Protein AF-M3B9H9-F1 (afdb_monomer_lite)

Structure (mmCIF, N/CA/C/O backbone):
data_AF-M3B9H9-F1
#
_entry.id   AF-M3B9H9-F1
#
loop_
_atom_site.group_PDB
_atom_site.id
_atom_site.type_symbol
_atom_site.label_atom_id
_atom_site.label_alt_id
_atom_site.label_comp_id
_atom_site.label_asym_id
_atom_site.label_entity_id
_atom_site.label_seq_id
_atom_site.pdbx_PDB_ins_code
_atom_site.Cartn_x
_atom_site.Cartn_y
_atom_site.Cartn_z
_atom_site.occupancy
_atom_site.B_iso_or_equiv
_atom_site.auth_seq_id
_atom_site.auth_comp_id
_atom_site.auth_asym_id
_atom_site.auth_atom_id
_atom_site.pdbx_PDB_model_num
ATOM 1 N N . MET A 1 1 ? -7.977 24.954 -1.495 1.00 31.39 1 MET A N 1
ATOM 2 C CA . MET A 1 1 ? -6.917 24.837 -0.471 1.00 31.39 1 MET A CA 1
ATOM 3 C C . MET A 1 1 ? -7.546 24.195 0.751 1.00 31.39 1 MET A C 1
ATOM 5 O O . MET A 1 1 ? -8.343 24.844 1.408 1.00 31.39 1 MET A O 1
ATOM 9 N N . ASN A 1 2 ? -7.304 22.901 0.962 1.00 29.83 2 ASN A N 1
ATOM 10 C CA . ASN A 1 2 ? -7.930 22.114 2.025 1.00 29.83 2 ASN A CA 1
ATOM 11 C C . ASN A 1 2 ? -6.824 21.732 3.019 1.00 29.83 2 ASN A C 1
ATOM 13 O O . ASN A 1 2 ? -6.034 20.833 2.756 1.00 29.83 2 ASN A O 1
ATOM 17 N N . THR A 1 3 ? -6.687 22.494 4.102 1.00 30.58 3 THR A N 1
ATOM 18 C CA . THR A 1 3 ? -5.582 22.387 5.075 1.00 30.58 3 THR A CA 1
ATOM 19 C C . THR A 1 3 ? -5.891 21.458 6.257 1.00 30.58 3 THR A C 1
ATOM 21 O O . THR A 1 3 ? -5.070 21.331 7.158 1.00 30.58 3 THR A O 1
ATOM 24 N N . GLY A 1 4 ? -7.045 20.780 6.258 1.00 28.44 4 GLY A N 1
ATOM 25 C CA . GLY A 1 4 ? -7.523 19.993 7.404 1.00 28.44 4 GLY A CA 1
ATOM 26 C C . GLY A 1 4 ? -7.053 18.533 7.487 1.00 28.44 4 GLY A C 1
ATOM 27 O O . GLY A 1 4 ? -7.098 17.957 8.568 1.00 28.44 4 GLY A O 1
ATOM 28 N N . GLU A 1 5 ? -6.589 17.915 6.394 1.00 38.88 5 GLU A N 1
ATOM 29 C CA . GLU A 1 5 ? -6.248 16.474 6.388 1.00 38.88 5 GLU A CA 1
ATOM 30 C C . GLU A 1 5 ? -4.836 16.152 6.911 1.00 38.88 5 GLU A C 1
ATOM 32 O O . GLU A 1 5 ? -4.567 15.019 7.304 1.00 38.88 5 GLU A O 1
ATOM 37 N N . ASN A 1 6 ? -3.938 17.139 6.983 1.00 34.59 6 ASN A N 1
ATOM 38 C CA . ASN A 1 6 ? -2.516 16.896 7.268 1.00 34.59 6 ASN A CA 1
ATOM 39 C C . ASN A 1 6 ? -2.142 16.886 8.764 1.00 34.59 6 ASN A C 1
ATOM 41 O O . ASN A 1 6 ? -1.015 16.533 9.098 1.00 34.59 6 ASN A O 1
ATOM 45 N N . GLN A 1 7 ? -3.051 17.246 9.678 1.00 32.84 7 GLN A N 1
ATOM 46 C CA . GLN A 1 7 ? -2.746 17.317 11.119 1.00 32.84 7 GLN A CA 1
ATOM 47 C C . GLN A 1 7 ? -2.933 15.993 11.884 1.00 32.84 7 GLN A C 1
ATOM 49 O O . GLN A 1 7 ? -2.457 15.874 13.009 1.00 32.84 7 GLN A O 1
ATOM 54 N N . ALA A 1 8 ? -3.587 14.983 11.303 1.00 37.16 8 ALA A N 1
ATOM 55 C CA . ALA A 1 8 ? -4.025 13.794 12.047 1.00 37.16 8 ALA A CA 1
ATOM 56 C C . ALA A 1 8 ? -2.975 12.669 12.199 1.00 37.16 8 ALA A C 1
ATOM 58 O O . ALA A 1 8 ? -3.237 11.684 12.882 1.00 37.16 8 ALA A O 1
ATOM 59 N N . ILE A 1 9 ? -1.794 12.785 11.582 1.00 44.75 9 ILE A N 1
ATOM 60 C CA . ILE A 1 9 ? -0.825 11.674 11.431 1.00 44.75 9 ILE A CA 1
ATOM 61 C C . ILE A 1 9 ? 0.134 11.555 12.650 1.00 44.75 9 ILE A C 1
ATOM 63 O O . ILE A 1 9 ? 0.968 10.658 12.726 1.00 44.75 9 ILE A O 1
ATOM 67 N N . MET A 1 10 ? -0.007 12.428 13.655 1.00 36.41 10 MET A N 1
ATOM 68 C CA . MET A 1 10 ? 1.121 12.879 14.478 1.00 36.41 10 MET A CA 1
ATOM 69 C C . MET A 1 10 ? 1.772 11.880 15.469 1.00 36.41 10 MET A C 1
ATOM 71 O O . MET A 1 10 ? 2.850 12.177 15.967 1.00 36.41 10 MET A O 1
ATOM 75 N N . HIS A 1 11 ? 1.203 10.702 15.772 1.00 37.94 11 HIS A N 1
ATOM 76 C CA . HIS A 1 11 ? 1.717 9.864 16.885 1.00 37.94 11 HIS A CA 1
ATOM 77 C C . HIS A 1 11 ? 1.586 8.326 16.722 1.00 37.94 11 HIS A C 1
ATOM 79 O O . HIS A 1 11 ? 1.503 7.604 17.719 1.00 37.94 11 HIS A O 1
ATOM 85 N N . CYS A 1 12 ? 1.562 7.792 15.494 1.00 42.06 12 CYS A N 1
ATOM 86 C CA . CYS A 1 12 ? 1.003 6.450 15.243 1.00 42.06 12 CYS A CA 1
ATOM 87 C C . CYS A 1 12 ? 1.935 5.213 15.368 1.00 42.06 12 CYS A C 1
ATOM 89 O O . CYS A 1 12 ? 1.403 4.113 15.454 1.00 42.06 12 CYS A O 1
ATOM 91 N N . ASN A 1 13 ? 3.275 5.300 15.402 1.00 36.72 13 ASN A N 1
ATOM 92 C CA . ASN A 1 13 ? 4.116 4.096 15.193 1.00 36.72 13 ASN A CA 1
ATOM 93 C C . ASN A 1 13 ? 5.032 3.690 16.365 1.00 36.72 13 ASN A C 1
ATOM 95 O O . ASN A 1 13 ? 6.073 4.306 16.573 1.00 36.72 13 ASN A O 1
ATOM 99 N N . GLN A 1 14 ? 4.703 2.574 17.036 1.00 34.25 14 GLN A N 1
ATOM 100 C CA . GLN A 1 14 ? 5.681 1.610 17.574 1.00 34.25 14 GLN A CA 1
ATOM 101 C C . GLN A 1 14 ? 5.052 0.211 17.819 1.00 34.25 14 GLN A C 1
ATOM 103 O O . GLN A 1 14 ? 4.215 0.056 18.700 1.00 34.25 14 GLN A O 1
ATOM 108 N N . VAL A 1 15 ? 5.541 -0.762 17.027 1.00 33.12 15 VAL A N 1
ATOM 109 C CA . VAL A 1 15 ? 5.810 -2.209 17.263 1.00 33.12 15 VAL A CA 1
ATOM 110 C C . VAL A 1 15 ? 4.668 -3.150 17.722 1.00 33.12 15 VAL A C 1
ATOM 112 O O . VAL A 1 15 ? 4.133 -2.995 18.811 1.00 33.12 15 VAL A O 1
ATOM 115 N N . ILE A 1 16 ? 4.414 -4.232 16.956 1.00 33.19 16 ILE A N 1
ATOM 116 C CA . ILE A 1 16 ? 4.725 -5.655 17.290 1.00 33.19 16 ILE A CA 1
ATOM 117 C C . ILE A 1 16 ? 4.011 -6.630 16.322 1.00 33.19 16 ILE A C 1
ATOM 119 O O . ILE A 1 16 ? 2.791 -6.643 16.196 1.00 33.19 16 ILE A O 1
ATOM 123 N N . MET A 1 17 ? 4.811 -7.485 15.666 1.00 27.53 17 MET A N 1
ATOM 124 C CA . MET A 1 17 ? 4.403 -8.748 15.032 1.00 27.53 17 MET A CA 1
ATOM 125 C C . MET A 1 17 ? 4.151 -9.825 16.100 1.00 27.53 17 MET A C 1
ATOM 127 O O . MET A 1 17 ? 4.992 -9.968 16.980 1.00 27.53 17 MET A O 1
ATOM 131 N N . LEU A 1 18 ? 3.137 -10.684 15.936 1.00 28.47 18 LEU A N 1
ATOM 132 C CA . LEU A 1 18 ? 3.312 -12.146 15.840 1.00 28.47 18 LEU A CA 1
ATOM 133 C C . LEU A 1 18 ? 1.987 -12.866 15.506 1.00 28.47 18 LEU A C 1
ATOM 135 O O . LEU A 1 18 ? 0.896 -12.329 15.641 1.00 28.47 18 LEU A O 1
ATOM 139 N N . ARG A 1 19 ? 2.148 -14.088 14.996 1.00 32.03 19 ARG A N 1
ATOM 140 C CA . ARG A 1 19 ? 1.200 -14.965 14.286 1.00 32.03 19 ARG A CA 1
ATOM 141 C C . ARG A 1 19 ? 0.137 -15.596 15.201 1.00 32.03 19 ARG A C 1
ATOM 143 O O . ARG A 1 19 ? 0.438 -15.841 16.358 1.00 32.03 19 ARG A O 1
ATOM 150 N N . PHE A 1 20 ? -1.020 -15.992 14.655 1.00 29.05 20 PHE A N 1
ATOM 151 C CA . PHE A 1 20 ? -1.446 -17.399 14.474 1.00 29.05 20 PHE A CA 1
ATOM 152 C C . PHE A 1 20 ? -2.865 -17.490 13.877 1.00 29.05 20 PHE A C 1
ATOM 154 O O . PHE A 1 20 ? -3.652 -16.552 13.940 1.00 29.05 20 PHE A O 1
ATOM 161 N N . ALA A 1 21 ? -3.122 -18.612 13.206 1.00 31.14 21 ALA A N 1
ATOM 162 C CA . ALA A 1 21 ? -4.226 -18.871 12.287 1.00 31.14 21 ALA A CA 1
ATOM 163 C C . ALA A 1 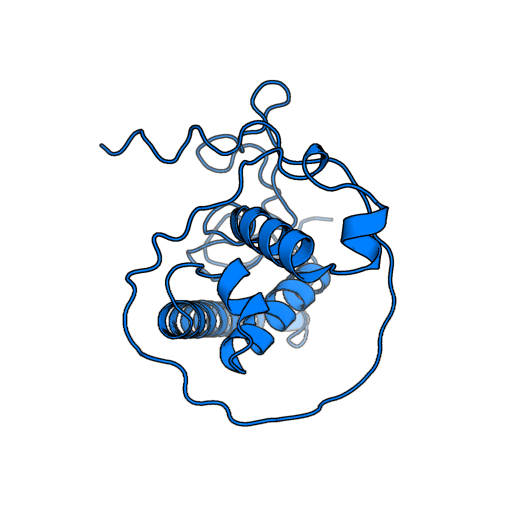21 ? -5.318 -19.789 12.886 1.00 31.14 21 ALA A C 1
ATOM 165 O O . ALA A 1 21 ? -5.062 -20.452 13.889 1.00 31.14 21 ALA A O 1
ATOM 166 N N . TRP A 1 22 ? -6.432 -19.911 12.137 1.00 32.75 22 TRP A N 1
ATOM 167 C CA . TRP A 1 22 ? -7.596 -20.825 12.276 1.00 32.75 22 TRP A CA 1
ATOM 168 C C . TRP A 1 22 ? -8.700 -20.343 13.260 1.00 32.75 22 TRP A C 1
ATOM 170 O O . TRP A 1 22 ? -8.369 -19.765 14.280 1.00 32.75 22 TRP A O 1
ATOM 180 N N . LEU A 1 23 ? -10.029 -20.487 13.066 1.00 33.38 23 LEU A N 1
ATOM 181 C CA . LEU A 1 23 ? -10.866 -21.413 12.278 1.00 33.38 23 LEU A CA 1
ATOM 182 C C . LEU A 1 23 ? -12.327 -20.857 12.123 1.00 33.38 23 LEU A C 1
ATOM 184 O O . LEU A 1 23 ? -12.896 -20.348 13.080 1.00 33.38 23 LEU A O 1
ATOM 188 N N . LEU A 1 24 ? -12.887 -20.983 10.907 1.00 31.91 24 LEU A N 1
ATOM 189 C CA . LEU A 1 24 ? -14.277 -21.235 10.427 1.00 31.91 24 LEU A CA 1
ATOM 190 C C . LEU A 1 24 ? -15.590 -20.767 11.151 1.00 31.91 24 LEU A C 1
ATOM 192 O O . LEU A 1 24 ? -15.949 -21.248 12.217 1.00 31.91 24 LEU A O 1
ATOM 196 N N . MET A 1 25 ? -16.370 -19.961 10.401 1.00 39.53 25 MET A N 1
ATOM 197 C CA . MET A 1 25 ? -17.832 -19.962 10.093 1.00 39.53 25 MET A CA 1
ATOM 198 C C . MET A 1 25 ? -18.890 -20.427 11.119 1.00 39.53 25 MET A C 1
ATOM 200 O O . MET A 1 25 ? -18.993 -21.623 11.359 1.00 39.53 25 MET A O 1
ATOM 204 N N . ILE A 1 26 ? -19.853 -19.539 11.445 1.00 35.25 26 ILE A N 1
ATOM 205 C CA . ILE A 1 26 ? -21.307 -19.842 11.453 1.00 35.25 26 ILE A CA 1
ATOM 206 C C . ILE A 1 26 ? -22.091 -18.607 10.963 1.00 35.25 26 ILE A C 1
ATOM 208 O O . ILE A 1 26 ? -21.899 -17.496 11.453 1.00 35.25 26 ILE A O 1
ATOM 212 N N . ALA A 1 27 ? -22.981 -18.820 9.991 1.00 42.56 27 ALA A N 1
ATOM 213 C CA . ALA A 1 27 ? -23.951 -17.848 9.501 1.00 42.56 27 ALA A CA 1
ATOM 214 C C . ALA A 1 27 ? -25.237 -17.884 10.341 1.00 42.56 27 ALA A C 1
ATOM 216 O O . ALA A 1 27 ? -25.809 -18.954 10.530 1.00 42.56 27 ALA A O 1
ATOM 217 N N . THR A 1 28 ? -25.749 -16.720 10.747 1.00 37.59 28 THR A N 1
ATOM 218 C CA . THR A 1 28 ? -27.162 -16.559 11.125 1.00 37.59 28 THR A CA 1
ATOM 219 C C . THR A 1 28 ? -27.699 -15.220 10.639 1.00 37.59 28 THR A C 1
ATOM 221 O O . THR A 1 28 ? -27.196 -14.153 10.991 1.00 37.59 28 THR A O 1
ATOM 224 N N . SER A 1 29 ? -28.742 -15.310 9.821 1.00 40.91 29 SER A N 1
ATOM 225 C CA . SER A 1 29 ? -29.543 -14.216 9.287 1.00 40.91 29 SER A CA 1
ATOM 226 C C . SER A 1 29 ? -30.309 -13.500 10.401 1.00 40.91 29 SER A C 1
ATOM 228 O O . SER A 1 29 ? -31.143 -14.106 11.068 1.00 40.91 29 SER A O 1
ATOM 230 N N . GLY A 1 30 ? -30.080 -12.198 10.555 1.00 31.44 30 GLY A N 1
ATOM 231 C CA . GLY A 1 30 ? -30.892 -11.313 11.386 1.00 31.44 30 GLY A CA 1
ATOM 232 C C . GLY A 1 30 ? -31.114 -9.995 10.656 1.00 31.44 30 GLY A C 1
ATOM 233 O O . GLY A 1 30 ? -30.174 -9.231 10.455 1.00 31.44 30 GLY A O 1
ATOM 234 N N . ARG A 1 31 ? -32.354 -9.740 10.219 1.00 43.62 31 ARG A N 1
ATOM 235 C CA . ARG A 1 31 ? -32.782 -8.420 9.733 1.00 43.62 31 ARG A CA 1
ATOM 236 C C . ARG A 1 31 ? -32.709 -7.432 10.896 1.00 43.62 31 ARG A C 1
ATOM 238 O O . ARG A 1 31 ? -33.408 -7.619 11.887 1.00 43.62 31 ARG A O 1
ATOM 245 N N . ALA A 1 32 ? -31.933 -6.366 10.736 1.00 34.72 32 ALA A N 1
ATOM 246 C CA . ALA A 1 32 ? -31.970 -5.198 11.603 1.00 34.72 32 ALA A CA 1
ATOM 247 C C . ALA A 1 32 ? -32.083 -3.931 10.744 1.00 34.72 32 ALA A C 1
ATOM 249 O O . ALA A 1 32 ? -31.205 -3.629 9.944 1.00 34.72 32 ALA A O 1
ATOM 250 N N . ASN A 1 33 ? -33.232 -3.277 10.905 1.00 33.47 33 ASN A N 1
ATOM 251 C CA . ASN A 1 33 ? -33.538 -1.857 10.737 1.00 33.47 33 ASN A CA 1
ATOM 252 C C . ASN A 1 33 ? -32.471 -0.978 10.041 1.00 33.47 33 ASN A C 1
ATOM 254 O O . ASN A 1 33 ? -31.487 -0.564 10.651 1.00 33.47 33 ASN A O 1
ATOM 258 N N . GLU A 1 34 ? -32.731 -0.617 8.781 1.00 42.03 34 GLU A N 1
ATOM 259 C CA . GLU A 1 34 ? -32.072 0.494 8.087 1.00 42.03 34 GLU A CA 1
ATOM 260 C C . GLU A 1 34 ? -32.571 1.816 8.675 1.00 42.03 34 GLU A C 1
ATOM 262 O O . GLU A 1 34 ? -33.698 2.241 8.422 1.00 42.03 34 GLU A O 1
ATOM 267 N N . GLY A 1 35 ? -31.747 2.467 9.494 1.00 41.78 35 GLY A N 1
ATOM 268 C CA . GLY A 1 35 ? -32.188 3.692 10.150 1.00 41.78 35 GLY A CA 1
ATOM 269 C C . GLY A 1 35 ? -31.176 4.372 11.057 1.00 41.78 35 GLY A C 1
ATOM 270 O O . GLY A 1 35 ? -31.559 4.851 12.116 1.00 41.78 35 GLY A O 1
ATOM 271 N N . SER A 1 36 ? -29.907 4.469 10.666 1.00 33.16 36 SER A N 1
ATOM 272 C CA . SER A 1 36 ? -29.018 5.497 11.216 1.00 33.16 36 SER A CA 1
ATOM 273 C C . SER A 1 36 ? -27.894 5.813 10.231 1.00 33.16 36 SER A C 1
ATOM 275 O O . SER A 1 36 ? -27.152 4.948 9.779 1.00 33.16 36 SER A O 1
ATOM 277 N N . ARG A 1 37 ? -27.760 7.096 9.878 1.00 39.75 37 ARG A N 1
ATOM 278 C CA . ARG A 1 37 ? -26.503 7.633 9.350 1.00 39.75 37 ARG A CA 1
ATOM 279 C C . ARG A 1 37 ? -25.458 7.464 10.454 1.00 39.75 37 ARG A C 1
ATOM 281 O O . ARG A 1 37 ? -25.353 8.332 11.320 1.00 39.75 37 ARG A O 1
ATOM 288 N N . GLU A 1 38 ? -24.713 6.363 10.442 1.00 41.72 38 GLU A N 1
ATOM 289 C CA . GLU A 1 38 ? -23.474 6.252 11.206 1.00 41.72 38 GLU A CA 1
ATOM 290 C C . GLU A 1 38 ? -22.544 7.370 10.727 1.00 41.72 38 GLU A C 1
ATOM 292 O O . GLU A 1 38 ? -21.957 7.311 9.646 1.00 41.72 38 GLU A O 1
ATOM 297 N N . ARG A 1 39 ? -22.404 8.432 11.528 1.00 42.19 39 ARG A N 1
ATOM 298 C CA . ARG A 1 39 ? -21.139 9.159 11.511 1.00 42.19 39 ARG A CA 1
ATOM 299 C C . ARG A 1 39 ? -20.101 8.114 11.898 1.00 42.19 39 ARG A C 1
ATOM 301 O O . ARG A 1 39 ? -20.136 7.629 13.025 1.00 42.19 39 ARG A O 1
ATOM 308 N N . LEU A 1 40 ? -19.239 7.740 10.957 1.00 56.47 40 LEU A N 1
ATOM 309 C CA . LEU A 1 40 ? -18.026 6.982 11.238 1.00 56.47 40 LEU A CA 1
ATOM 310 C C . LEU A 1 40 ? -17.225 7.803 12.257 1.00 56.47 40 LEU A C 1
ATOM 312 O O . LEU A 1 40 ? -16.492 8.719 11.889 1.00 56.47 40 LEU A O 1
ATOM 316 N N . ASN A 1 41 ? -17.442 7.555 13.549 1.00 70.81 41 ASN A N 1
ATOM 317 C CA . ASN A 1 41 ? -16.623 8.121 14.608 1.00 70.81 41 ASN A CA 1
ATOM 318 C C . ASN A 1 41 ? -15.264 7.437 14.493 1.00 70.81 41 ASN A C 1
ATOM 320 O O . ASN A 1 41 ? -15.054 6.346 15.016 1.00 70.81 41 ASN A O 1
ATOM 324 N N . ASN A 1 42 ? -14.378 8.053 13.716 1.00 88.12 42 ASN A N 1
ATOM 325 C CA . ASN A 1 42 ? -13.021 7.575 13.530 1.00 88.12 42 ASN A CA 1
ATOM 326 C C . ASN A 1 42 ? -12.312 7.517 14.895 1.00 88.12 42 ASN A C 1
ATOM 328 O O . ASN A 1 42 ? -12.440 8.466 15.677 1.00 88.12 42 ASN A O 1
ATOM 332 N N . PRO A 1 43 ? -11.566 6.443 15.191 1.00 93.88 43 PRO A N 1
ATOM 333 C CA . PRO A 1 43 ? -10.852 6.324 16.455 1.00 93.88 43 PRO A CA 1
ATOM 334 C C . PRO A 1 43 ? -9.752 7.386 16.577 1.00 93.88 43 PRO A C 1
ATOM 336 O O . PRO A 1 43 ? -9.180 7.801 15.563 1.00 93.88 43 PRO A O 1
ATOM 339 N N . PRO A 1 44 ? -9.397 7.816 17.802 1.00 95.25 44 PRO A N 1
ATOM 340 C CA . PRO A 1 44 ? -8.257 8.707 18.002 1.00 95.25 44 PRO A CA 1
ATOM 341 C C . PRO A 1 44 ? -6.956 8.036 17.533 1.00 95.25 44 PRO A C 1
ATOM 343 O O . PRO A 1 44 ? -6.816 6.823 17.634 1.00 95.25 44 PRO A O 1
ATOM 346 N N . CYS A 1 45 ? -5.971 8.811 17.063 1.00 93.88 45 CYS A N 1
ATOM 347 C CA . CYS A 1 45 ? -4.679 8.266 16.601 1.00 93.88 45 CYS A CA 1
ATOM 348 C C . CYS A 1 45 ? -3.974 7.439 17.679 1.00 93.88 45 CYS A C 1
ATOM 350 O O . CYS A 1 45 ? -3.494 6.337 17.427 1.00 93.88 45 CYS A O 1
ATOM 352 N N . ARG A 1 46 ? -3.988 7.929 18.921 1.00 95.25 46 ARG A N 1
ATOM 353 C CA . ARG A 1 46 ? -3.449 7.216 20.080 1.00 95.25 46 ARG A CA 1
ATOM 354 C C . ARG A 1 46 ? -4.533 6.382 20.777 1.00 95.25 46 ARG A C 1
ATOM 356 O O . ARG A 1 46 ? -4.753 6.548 21.971 1.00 95.25 46 ARG A O 1
ATOM 363 N N . PHE A 1 47 ? -5.221 5.505 20.041 1.00 96.19 47 PHE A N 1
ATOM 364 C CA . PHE A 1 47 ? -6.271 4.639 20.604 1.00 96.19 47 PHE A CA 1
ATOM 365 C C . PHE A 1 47 ? -5.721 3.510 21.488 1.00 96.19 47 PHE A C 1
ATOM 367 O O . PHE A 1 47 ? -6.411 3.073 22.394 1.00 96.19 47 PHE A O 1
ATOM 374 N N . GLY A 1 48 ? -4.481 3.046 21.288 1.00 95.81 48 GLY A N 1
ATOM 375 C CA . GLY A 1 48 ? -3.934 1.887 22.019 1.00 95.81 48 GLY A CA 1
ATOM 376 C C . GLY A 1 48 ? -4.156 1.919 23.545 1.00 95.81 48 GLY A C 1
ATOM 377 O O . GLY A 1 48 ? -4.735 0.978 24.083 1.00 95.81 48 GLY A O 1
ATOM 378 N N . PRO A 1 49 ? -3.796 3.012 24.251 1.00 97.31 49 PRO A N 1
ATOM 379 C CA . PRO A 1 49 ? -4.009 3.128 25.697 1.00 97.31 49 PRO A CA 1
ATOM 380 C C . PRO A 1 49 ? -5.474 3.170 26.163 1.00 97.31 49 PRO A C 1
ATOM 382 O O . PRO A 1 49 ? -5.714 3.090 27.366 1.00 97.31 49 PRO A O 1
ATOM 385 N N . THR A 1 50 ? -6.457 3.326 25.268 1.00 96.12 50 THR A N 1
ATOM 386 C CA . THR A 1 50 ? -7.881 3.306 25.652 1.00 96.12 50 THR A CA 1
ATOM 387 C C . THR A 1 50 ? -8.409 1.888 25.859 1.00 96.12 50 THR A C 1
ATOM 389 O O . THR A 1 50 ? -9.502 1.721 26.395 1.00 96.12 50 THR A O 1
ATOM 392 N N . TYR A 1 51 ? -7.646 0.872 25.453 1.00 96.19 51 TYR A N 1
ATOM 393 C CA . TYR A 1 51 ? -7.984 -0.536 25.613 1.00 96.19 51 TYR A CA 1
ATOM 394 C C . TYR A 1 51 ? -7.280 -1.135 26.830 1.00 96.19 51 TYR A C 1
ATOM 396 O O . TYR A 1 51 ? -6.080 -0.953 27.027 1.00 96.19 51 TYR A O 1
ATOM 404 N N . LYS A 1 52 ? -8.023 -1.896 27.639 1.00 96.75 52 LYS A N 1
ATOM 405 C CA . LYS A 1 52 ? -7.454 -2.732 28.702 1.00 96.75 52 LYS A CA 1
ATOM 406 C C . LYS A 1 52 ? -7.236 -4.144 28.176 1.00 96.75 52 LYS A C 1
ATOM 408 O O . LYS A 1 52 ? -8.048 -4.645 27.405 1.00 96.75 52 LYS A O 1
ATOM 413 N N . GLU A 1 53 ? -6.196 -4.817 28.656 1.00 97.31 53 GLU A N 1
ATOM 414 C CA . GLU A 1 53 ? -5.860 -6.189 28.248 1.00 97.31 53 GLU A CA 1
ATOM 415 C C . GLU A 1 53 ? -7.051 -7.155 28.368 1.00 97.31 53 GLU A C 1
ATOM 417 O O . GLU A 1 53 ? -7.379 -7.859 27.415 1.00 97.31 53 GLU A O 1
ATOM 422 N N . GLY A 1 54 ? -7.767 -7.122 29.497 1.00 97.12 54 GLY A N 1
ATOM 423 C CA . GLY A 1 54 ? -8.943 -7.972 29.707 1.00 97.12 54 GLY A CA 1
ATOM 424 C C . GLY A 1 54 ? -10.084 -7.717 28.713 1.00 97.12 54 GLY A C 1
ATOM 425 O O . GLY A 1 54 ? -10.809 -8.648 28.362 1.00 97.12 54 GLY A O 1
ATOM 426 N N . ASP A 1 55 ? -10.226 -6.485 28.214 1.00 93.31 55 ASP A N 1
ATOM 427 C CA . ASP A 1 55 ? -11.222 -6.161 27.189 1.00 93.31 55 ASP A CA 1
ATOM 428 C C . ASP A 1 55 ? -10.792 -6.676 25.811 1.00 93.31 55 ASP A C 1
ATOM 430 O O . ASP A 1 55 ? -11.628 -7.212 25.087 1.00 93.31 55 ASP A O 1
ATOM 434 N N . ILE A 1 56 ? -9.495 -6.605 25.488 1.00 96.25 56 ILE A N 1
ATOM 435 C CA . ILE A 1 56 ? -8.928 -7.138 24.239 1.00 96.25 56 ILE A CA 1
ATOM 436 C C . ILE A 1 56 ? -9.104 -8.658 24.171 1.00 96.25 56 ILE A C 1
ATOM 438 O O . ILE A 1 56 ? -9.555 -9.175 23.152 1.00 96.25 56 ILE A O 1
ATOM 442 N N . ILE A 1 57 ? -8.784 -9.373 25.255 1.00 97.06 57 ILE A N 1
ATOM 443 C CA . ILE A 1 57 ? -8.903 -10.838 25.314 1.00 97.06 57 ILE A CA 1
ATOM 444 C C . ILE A 1 57 ? -10.367 -11.273 25.172 1.00 97.06 57 ILE A C 1
ATOM 446 O O . ILE A 1 57 ? -10.658 -12.263 24.504 1.00 97.06 57 ILE A O 1
ATOM 450 N N . ARG A 1 58 ? -11.301 -10.537 25.788 1.00 96.88 58 ARG A N 1
ATOM 451 C CA . ARG A 1 58 ? -12.727 -10.887 25.787 1.00 96.88 58 ARG A CA 1
ATOM 452 C C . ARG A 1 58 ? -13.427 -10.520 24.479 1.00 96.88 58 ARG A C 1
ATOM 454 O O . ARG A 1 58 ? -14.257 -11.290 24.006 1.00 96.88 58 ARG A O 1
ATOM 461 N N . ILE A 1 59 ? -13.153 -9.334 23.931 1.00 96.06 59 ILE A N 1
ATOM 462 C CA . ILE A 1 59 ? -13.805 -8.798 22.728 1.00 96.06 59 ILE A CA 1
ATOM 463 C C . ILE A 1 59 ? -12.760 -8.026 21.900 1.00 96.06 59 ILE A C 1
ATOM 465 O O . ILE A 1 59 ? -12.662 -6.804 22.014 1.00 96.06 59 ILE A O 1
ATOM 469 N N . PRO A 1 60 ? -11.985 -8.700 21.030 1.00 96.31 60 PRO A N 1
ATOM 470 C CA . PRO A 1 60 ? -10.890 -8.062 20.294 1.00 96.31 60 PRO A CA 1
ATOM 471 C C . PRO A 1 60 ? -11.364 -7.176 19.135 1.00 96.31 60 PRO A C 1
ATOM 473 O O . PRO A 1 60 ? -10.603 -6.347 18.638 1.00 96.31 60 PRO A O 1
ATOM 476 N N . SER A 1 61 ? -12.608 -7.342 18.671 1.00 96.31 61 SER A N 1
ATOM 477 C CA . SER A 1 61 ? -13.099 -6.703 17.445 1.00 96.31 61 SER A CA 1
ATOM 478 C C . SER A 1 61 ? -12.968 -5.175 17.432 1.00 96.31 61 SER A C 1
ATOM 480 O O . SER A 1 61 ? -12.507 -4.671 16.412 1.00 96.31 61 SER A O 1
ATOM 482 N N . PRO A 1 62 ? -13.295 -4.416 18.498 1.00 95.25 62 PRO A N 1
ATOM 483 C CA . PRO A 1 62 ? -13.129 -2.963 18.479 1.00 95.25 62 PRO A CA 1
ATOM 484 C C . PRO A 1 62 ? -11.664 -2.536 18.306 1.00 95.25 62 PRO A C 1
ATOM 486 O O . PRO A 1 62 ? -11.382 -1.695 17.455 1.00 95.25 62 PRO A O 1
ATOM 489 N N . LEU A 1 63 ? -10.721 -3.199 18.995 1.00 96.38 63 LEU A N 1
ATOM 490 C CA . LEU A 1 63 ? -9.288 -2.952 18.803 1.00 96.38 63 LEU A CA 1
ATOM 491 C C . LEU A 1 63 ? -8.882 -3.207 17.347 1.00 96.38 63 LEU A C 1
ATOM 493 O O . LEU A 1 63 ? -8.213 -2.376 16.741 1.00 96.38 63 LEU A O 1
ATOM 497 N N . ILE A 1 64 ? -9.304 -4.340 16.775 1.00 96.81 64 ILE A N 1
ATOM 498 C CA . ILE A 1 64 ? -9.000 -4.692 15.381 1.00 96.81 64 ILE A CA 1
ATOM 499 C C . ILE A 1 64 ? -9.561 -3.634 14.424 1.00 96.81 64 ILE A C 1
ATOM 501 O O . ILE A 1 64 ? -8.861 -3.211 13.510 1.00 96.81 64 ILE A O 1
ATOM 505 N N . GLN A 1 65 ? -10.796 -3.169 14.626 1.00 96.19 65 GLN A N 1
ATOM 506 C CA . GLN A 1 65 ? -11.381 -2.122 13.785 1.00 96.19 65 GLN A CA 1
ATOM 507 C C . GLN A 1 65 ? -10.587 -0.812 13.876 1.00 96.19 65 GLN A C 1
ATOM 509 O O . GLN A 1 65 ? -10.421 -0.129 12.861 1.00 96.19 65 GLN A O 1
ATOM 514 N N . ASP A 1 66 ? -10.066 -0.465 15.047 1.00 96.50 66 ASP A N 1
ATOM 515 C CA . ASP A 1 66 ? -9.268 0.747 15.209 1.00 96.50 66 ASP A CA 1
ATOM 516 C C . ASP A 1 66 ? -7.881 0.621 14.574 1.00 96.50 66 ASP A C 1
ATOM 518 O O . ASP A 1 66 ? -7.453 1.537 13.866 1.00 96.50 66 ASP A O 1
ATOM 522 N N . VAL A 1 67 ? -7.236 -0.542 14.721 1.00 97.19 67 VAL A N 1
ATOM 523 C CA . VAL A 1 67 ? -5.986 -0.881 14.021 1.00 97.19 67 VAL A CA 1
ATOM 524 C C . VAL A 1 67 ? -6.184 -0.792 12.512 1.00 97.19 67 VAL A C 1
ATOM 526 O O . VAL A 1 67 ? -5.467 -0.050 11.857 1.00 97.19 67 VAL A O 1
ATOM 529 N N . LEU A 1 68 ? -7.196 -1.458 11.950 1.00 96.94 68 LEU A N 1
ATOM 530 C CA . LEU A 1 68 ? -7.440 -1.461 10.502 1.00 96.94 68 LEU A CA 1
ATOM 531 C C . LEU A 1 68 ? -7.727 -0.060 9.947 1.00 96.94 68 LEU A C 1
ATOM 533 O O . LEU A 1 68 ? -7.345 0.250 8.819 1.00 96.94 68 LEU A O 1
ATOM 537 N N . PHE A 1 69 ? -8.391 0.798 10.728 1.00 95.94 69 PHE A N 1
ATOM 538 C CA . PHE A 1 69 ? -8.619 2.190 10.340 1.00 95.94 69 PHE A CA 1
ATOM 539 C C . PHE A 1 69 ? -7.304 2.976 10.232 1.00 95.94 69 PHE A C 1
ATOM 541 O O . PHE A 1 69 ? -7.099 3.716 9.260 1.00 95.94 69 PHE A O 1
ATOM 548 N N . TRP A 1 70 ? -6.419 2.821 11.221 1.00 96.50 70 TRP A N 1
ATOM 549 C CA . TRP A 1 70 ? -5.133 3.515 11.259 1.00 96.50 70 TRP A CA 1
ATOM 550 C C . TRP A 1 70 ? -4.094 2.898 10.316 1.00 96.50 70 TRP A C 1
ATOM 552 O O . TRP A 1 70 ? -3.382 3.644 9.655 1.00 96.50 70 TR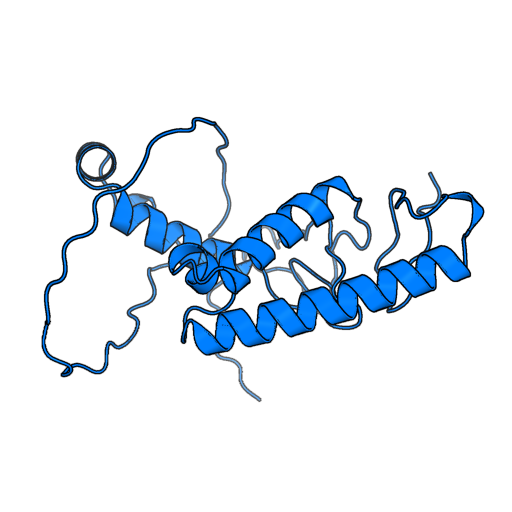P A O 1
ATOM 562 N N . ASP A 1 71 ? -4.083 1.585 10.108 1.00 96.56 71 ASP A N 1
ATOM 563 C CA . ASP A 1 71 ? -3.258 0.932 9.082 1.00 96.56 71 ASP A CA 1
ATOM 564 C C . ASP A 1 71 ? -3.688 1.346 7.668 1.00 96.56 71 ASP A C 1
ATOM 566 O O . ASP A 1 71 ? -2.856 1.549 6.781 1.00 96.56 71 ASP A O 1
ATOM 570 N N . GLY A 1 72 ? -4.985 1.591 7.458 1.00 95.88 72 GLY A N 1
ATOM 571 C CA . GLY A 1 72 ? -5.498 2.182 6.222 1.00 95.88 72 GLY A CA 1
ATOM 572 C C . GLY A 1 72 ? -4.903 3.555 5.898 1.00 95.88 72 GLY A C 1
ATOM 573 O O . GLY A 1 72 ? -4.872 3.973 4.741 1.00 95.88 72 GLY A O 1
ATOM 574 N N . GLN A 1 73 ? -4.345 4.250 6.895 1.00 95.25 73 GLN A N 1
ATOM 575 C CA . GLN A 1 73 ? -3.631 5.506 6.686 1.00 95.25 73 GLN A CA 1
ATOM 576 C C . GLN A 1 73 ? -2.294 5.311 5.950 1.00 95.25 73 GLN A C 1
ATOM 578 O O . GLN A 1 73 ? -1.824 6.264 5.322 1.00 95.25 73 GLN A O 1
ATOM 583 N N . PHE A 1 74 ? -1.709 4.110 5.983 1.00 96.06 74 PHE A N 1
ATOM 584 C CA . PHE A 1 74 ? -0.523 3.739 5.207 1.00 96.06 74 PHE A CA 1
ATOM 585 C C . PHE A 1 74 ? -0.875 3.333 3.769 1.00 96.06 74 PHE A C 1
ATOM 587 O O . PHE A 1 74 ? -0.158 3.703 2.837 1.00 96.06 74 PHE A O 1
ATOM 594 N N . VAL A 1 75 ? -1.999 2.636 3.564 1.00 95.38 75 VAL A N 1
ATOM 595 C CA . VAL A 1 75 ? -2.462 2.152 2.246 1.00 95.38 75 VAL A CA 1
ATOM 596 C C . VAL A 1 75 ? -3.084 3.293 1.430 1.00 95.38 75 VAL A C 1
ATOM 598 O O . VAL A 1 75 ? -4.263 3.299 1.079 1.00 95.38 75 VAL A O 1
ATOM 601 N N . ARG A 1 76 ? -2.274 4.314 1.139 1.00 92.88 76 ARG A N 1
ATOM 602 C CA . ARG A 1 76 ? -2.667 5.513 0.398 1.00 92.88 76 ARG A CA 1
ATOM 603 C C . ARG A 1 76 ? -1.645 5.893 -0.677 1.00 92.88 76 ARG A C 1
ATOM 605 O O . ARG A 1 76 ? -0.444 5.666 -0.488 1.00 92.88 76 ARG A O 1
ATOM 612 N N . PRO A 1 77 ? -2.116 6.526 -1.770 1.00 93.50 77 PRO A N 1
ATOM 613 C CA . PRO A 1 77 ? -1.281 7.173 -2.773 1.00 93.50 77 PRO A CA 1
ATOM 614 C C . PRO A 1 77 ? -0.131 7.986 -2.179 1.00 93.50 77 PRO A C 1
ATOM 616 O O . PRO A 1 77 ? -0.342 8.855 -1.337 1.00 93.50 77 PRO A O 1
ATOM 619 N N . GLY A 1 78 ? 1.086 7.729 -2.649 1.00 92.06 78 GLY A N 1
ATOM 620 C CA . GLY A 1 78 ? 2.280 8.487 -2.282 1.00 92.06 78 GLY A CA 1
ATOM 621 C C . GLY A 1 78 ? 2.909 8.106 -0.941 1.00 92.06 78 GLY A C 1
ATOM 622 O O . GLY A 1 78 ? 4.017 8.575 -0.687 1.00 92.06 78 GLY A O 1
ATOM 623 N N . ILE A 1 79 ? 2.255 7.248 -0.146 1.00 94.38 79 ILE A N 1
ATOM 624 C CA . ILE A 1 79 ? 2.760 6.703 1.123 1.00 94.38 79 ILE A CA 1
ATOM 625 C C . ILE A 1 79 ? 3.093 5.217 0.956 1.00 94.38 79 ILE A C 1
ATOM 627 O O . ILE A 1 79 ? 4.265 4.869 0.847 1.00 94.38 79 ILE A O 1
ATOM 631 N N . GLY A 1 80 ? 2.079 4.349 0.884 1.00 95.88 80 GLY A N 1
ATOM 632 C CA . GLY A 1 80 ? 2.267 2.898 0.760 1.00 95.88 80 GLY A CA 1
ATOM 633 C C . GLY A 1 80 ? 2.437 2.417 -0.681 1.00 95.88 80 GLY A C 1
ATOM 634 O O . GLY A 1 80 ? 3.050 1.379 -0.924 1.00 95.88 80 GLY A O 1
ATOM 635 N N . TYR A 1 81 ? 1.925 3.169 -1.658 1.00 97.44 81 TYR A N 1
ATOM 636 C CA . TYR A 1 81 ? 2.054 2.823 -3.073 1.00 97.44 81 TYR A CA 1
ATOM 637 C C . TYR A 1 81 ? 2.071 4.055 -3.980 1.00 97.44 81 TYR A C 1
ATOM 639 O O . TYR A 1 81 ? 1.636 5.151 -3.612 1.00 97.44 81 TYR A O 1
ATOM 647 N N . ASN A 1 82 ? 2.575 3.871 -5.192 1.00 97.12 82 ASN A N 1
ATOM 648 C CA . ASN A 1 82 ? 2.640 4.890 -6.222 1.00 97.12 82 ASN A CA 1
ATOM 649 C C . ASN A 1 82 ? 1.323 4.935 -7.008 1.00 97.12 82 ASN A C 1
ATOM 651 O O . ASN A 1 82 ? 0.935 3.969 -7.657 1.00 97.12 82 ASN A O 1
ATOM 655 N N . HIS A 1 83 ? 0.632 6.073 -6.974 1.00 94.44 83 HIS A N 1
ATOM 656 C CA . HIS A 1 83 ? -0.663 6.237 -7.645 1.00 94.44 83 HIS A CA 1
ATOM 657 C C . HIS A 1 83 ? -0.587 6.197 -9.176 1.00 94.44 83 HIS A C 1
ATOM 659 O O . HIS A 1 83 ? -1.609 5.997 -9.825 1.00 94.44 83 HIS A O 1
ATOM 665 N N . ALA A 1 84 ? 0.597 6.438 -9.748 1.00 95.62 84 ALA A N 1
ATOM 666 C CA . ALA A 1 84 ? 0.773 6.502 -11.192 1.00 95.62 84 ALA A CA 1
ATOM 667 C C . ALA A 1 84 ? 0.839 5.110 -11.837 1.00 95.62 84 ALA A C 1
ATOM 669 O O . ALA A 1 84 ? 0.585 4.986 -13.030 1.00 95.62 84 ALA A O 1
ATOM 670 N N . ASN A 1 85 ? 1.207 4.078 -11.070 1.00 97.50 85 ASN A N 1
ATOM 671 C CA . ASN A 1 85 ? 1.459 2.731 -11.592 1.00 97.50 85 ASN A CA 1
ATOM 672 C C . ASN A 1 85 ? 0.952 1.595 -10.671 1.00 97.50 85 ASN A C 1
ATOM 674 O O . ASN A 1 85 ? 1.095 0.420 -10.992 1.00 97.50 85 ASN A O 1
ATOM 678 N N . GLY A 1 86 ? 0.365 1.919 -9.515 1.00 98.00 86 GLY A N 1
ATOM 679 C CA . GLY A 1 86 ? -0.178 0.946 -8.562 1.00 98.00 86 GLY A CA 1
ATOM 680 C C . GLY A 1 86 ? 0.870 0.168 -7.752 1.00 98.00 86 GLY A C 1
ATOM 681 O O . GLY A 1 86 ? 0.504 -0.698 -6.956 1.00 98.00 86 GLY A O 1
ATOM 682 N N . MET A 1 87 ? 2.166 0.436 -7.920 1.00 98.62 87 MET A N 1
ATOM 683 C CA . MET A 1 87 ? 3.273 -0.339 -7.336 1.00 98.62 87 MET A CA 1
ATOM 684 C C . MET A 1 87 ? 3.569 0.061 -5.889 1.00 98.62 87 MET A C 1
ATOM 686 O O . MET A 1 87 ? 3.547 1.254 -5.574 1.00 98.62 87 MET A O 1
ATOM 690 N N . SER A 1 88 ? 3.873 -0.895 -5.003 1.00 98.56 88 SER A N 1
ATOM 691 C CA . SER A 1 88 ? 4.205 -0.591 -3.607 1.00 98.56 88 SER A CA 1
ATOM 692 C C . SER A 1 88 ? 5.511 0.188 -3.473 1.00 98.56 88 SER A C 1
ATOM 694 O O . SER A 1 88 ? 6.437 0.060 -4.276 1.00 98.56 88 SER A O 1
ATOM 696 N N . TYR A 1 89 ? 5.602 0.968 -2.407 1.00 98.25 89 TYR A N 1
ATOM 697 C CA . TYR A 1 89 ? 6.881 1.367 -1.830 1.00 98.25 89 TYR A CA 1
ATOM 698 C C . TYR A 1 89 ? 7.244 0.387 -0.712 1.00 98.25 89 TYR A C 1
ATOM 700 O O . TYR A 1 89 ? 6.365 -0.257 -0.143 1.00 98.25 89 TYR A O 1
ATOM 708 N N . ASP A 1 90 ? 8.530 0.237 -0.396 1.00 97.94 90 ASP A N 1
ATOM 709 C CA . ASP A 1 90 ? 8.945 -0.474 0.823 1.00 97.94 90 ASP A CA 1
ATOM 710 C C . ASP A 1 90 ? 8.416 0.230 2.084 1.00 97.94 90 ASP A C 1
ATOM 712 O O . ASP A 1 90 ? 7.939 -0.416 3.014 1.00 97.94 90 ASP A O 1
ATOM 716 N N . GLY A 1 91 ? 8.410 1.563 2.071 1.00 96.00 91 GLY A N 1
ATOM 717 C CA . GLY A 1 91 ? 7.847 2.382 3.132 1.00 96.00 91 GLY A CA 1
ATOM 718 C C . GLY A 1 91 ? 8.181 3.860 2.961 1.00 96.00 91 GLY A C 1
ATOM 719 O O . GLY A 1 91 ? 8.648 4.306 1.910 1.00 96.00 91 GLY A O 1
ATOM 720 N N . THR A 1 92 ? 7.953 4.631 4.020 1.00 95.94 92 THR A N 1
ATOM 721 C CA . THR A 1 92 ? 8.372 6.030 4.100 1.00 95.94 92 THR A CA 1
ATOM 722 C C . THR A 1 92 ? 8.875 6.351 5.493 1.00 95.94 92 THR A C 1
ATOM 724 O O . THR A 1 92 ? 8.325 5.880 6.489 1.00 95.94 92 THR A O 1
ATOM 727 N N . LEU A 1 93 ? 9.898 7.195 5.563 1.00 95.75 93 LEU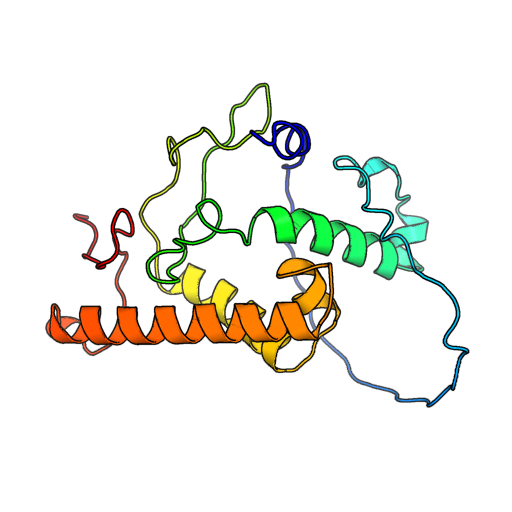 A N 1
ATOM 728 C CA . LEU A 1 93 ? 10.302 7.818 6.810 1.00 95.75 93 LEU A CA 1
ATOM 729 C C . LEU A 1 93 ? 9.210 8.774 7.296 1.00 95.75 93 LEU A C 1
ATOM 731 O O . LEU A 1 93 ? 8.459 9.354 6.506 1.00 95.75 93 LEU A O 1
ATOM 735 N N . LEU A 1 94 ? 9.162 8.948 8.612 1.00 95.00 94 LEU A N 1
ATOM 736 C CA . LEU A 1 94 ? 8.325 9.927 9.292 1.00 95.00 94 LEU A CA 1
ATOM 737 C C . LEU A 1 94 ? 9.228 10.973 9.942 1.00 95.00 94 LEU A C 1
ATOM 739 O O . LEU A 1 94 ? 10.326 10.659 10.407 1.00 95.00 94 LEU A O 1
ATOM 743 N N . ASN A 1 95 ? 8.768 12.220 9.994 1.00 94.00 95 ASN A N 1
ATOM 744 C CA . ASN A 1 95 ? 9.425 13.241 10.797 1.00 94.00 95 ASN A CA 1
ATOM 745 C C . ASN A 1 95 ? 9.420 12.806 12.273 1.00 94.00 95 ASN A C 1
ATOM 747 O O . ASN A 1 95 ? 8.379 12.429 12.801 1.00 94.00 95 ASN A O 1
ATOM 751 N N . GLN A 1 96 ? 10.569 12.862 12.944 1.00 93.81 96 GLN A N 1
ATOM 752 C CA . GLN A 1 96 ? 10.705 12.333 14.307 1.00 93.81 96 GLN A CA 1
ATOM 753 C C . GLN A 1 96 ? 9.865 13.092 15.342 1.00 93.81 96 GLN A C 1
ATOM 755 O O . GLN A 1 96 ? 9.374 12.489 16.291 1.00 93.81 96 GLN A O 1
ATOM 760 N N . THR A 1 97 ? 9.683 14.399 15.156 1.00 94.69 97 THR A N 1
ATOM 761 C CA . THR A 1 97 ? 8.918 15.243 16.081 1.00 94.69 97 THR A CA 1
ATOM 762 C C . THR A 1 97 ? 7.428 15.169 15.790 1.00 94.69 97 THR A C 1
ATOM 764 O O . THR A 1 97 ? 6.621 15.087 16.710 1.00 94.69 97 THR A O 1
ATOM 767 N N . THR A 1 98 ? 7.054 15.222 14.510 1.00 93.31 98 THR A N 1
ATOM 768 C CA . THR A 1 98 ? 5.649 15.330 14.109 1.00 93.31 98 THR A CA 1
ATOM 769 C C . THR A 1 98 ? 5.034 14.011 13.678 1.00 93.31 98 THR A C 1
ATOM 771 O O . THR A 1 98 ? 3.857 14.000 13.379 1.00 93.31 98 THR A O 1
ATOM 774 N N . GLY A 1 99 ? 5.774 12.917 13.520 1.00 92.56 99 GLY A N 1
ATOM 775 C CA . GLY A 1 99 ? 5.235 11.648 13.014 1.00 92.56 99 GLY A CA 1
ATOM 776 C C . GLY A 1 99 ? 4.634 11.706 11.599 1.00 92.56 99 GLY A C 1
ATOM 777 O O . GLY A 1 99 ? 4.110 10.704 11.128 1.00 92.56 99 GLY A O 1
ATOM 778 N N . ILE A 1 100 ? 4.699 12.848 10.904 1.00 91.75 100 ILE A N 1
ATOM 779 C CA . ILE A 1 100 ? 4.124 13.054 9.571 1.00 91.75 100 ILE A CA 1
ATOM 780 C C . ILE A 1 100 ? 5.144 12.626 8.510 1.00 91.75 100 ILE A C 1
ATOM 782 O O . ILE A 1 100 ? 6.331 12.949 8.610 1.00 91.75 100 ILE A O 1
ATOM 786 N N . ALA A 1 101 ? 4.680 11.927 7.472 1.00 90.75 101 ALA A N 1
ATOM 787 C CA . ALA A 1 101 ? 5.498 11.634 6.299 1.00 90.75 101 ALA A CA 1
ATOM 788 C C . ALA A 1 101 ? 5.886 12.947 5.588 1.00 90.75 101 ALA A C 1
ATOM 790 O O . ALA A 1 101 ? 5.003 13.771 5.329 1.00 90.75 101 ALA A O 1
ATOM 791 N N . PRO A 1 102 ? 7.171 13.181 5.270 1.00 86.81 102 PRO A N 1
ATOM 792 C CA . PRO A 1 102 ? 7.582 14.416 4.619 1.00 86.81 102 PRO A CA 1
ATOM 793 C C . PRO A 1 102 ? 6.863 14.642 3.281 1.00 86.81 102 PRO A C 1
ATOM 795 O O . PRO A 1 102 ? 6.546 13.708 2.541 1.00 86.81 102 PRO A O 1
ATOM 798 N N . ALA A 1 103 ? 6.616 15.912 2.959 1.00 85.12 103 ALA A N 1
ATOM 799 C CA . ALA A 1 103 ? 5.953 16.282 1.716 1.00 85.12 103 ALA A CA 1
ATOM 800 C C . ALA A 1 103 ? 6.767 15.847 0.481 1.00 85.12 103 ALA A C 1
ATOM 802 O O . ALA A 1 103 ? 7.983 15.661 0.535 1.00 85.12 103 ALA A O 1
ATOM 803 N N . HIS A 1 104 ? 6.076 15.711 -0.653 1.00 83.31 104 HIS A N 1
ATOM 804 C CA . HIS A 1 104 ? 6.680 15.436 -1.965 1.00 83.31 104 HIS A CA 1
ATOM 805 C C . HIS A 1 104 ? 7.508 14.138 -2.054 1.00 83.31 104 HIS A C 1
ATOM 807 O O . HIS A 1 104 ? 8.339 13.995 -2.945 1.00 83.31 104 HIS A O 1
ATOM 813 N N . GLY A 1 105 ? 7.262 13.165 -1.168 1.00 82.00 105 GLY A N 1
ATOM 814 C CA . GLY A 1 105 ? 7.944 11.868 -1.192 1.00 82.00 105 GLY A CA 1
ATOM 815 C C . GLY A 1 105 ? 9.373 11.900 -0.647 1.00 82.00 105 GLY A C 1
ATOM 816 O O . GLY A 1 105 ? 10.117 10.941 -0.851 1.00 82.00 105 GLY A O 1
ATOM 817 N N . PHE A 1 106 ? 9.777 12.970 0.044 1.00 88.19 106 PHE A N 1
ATOM 818 C CA . PHE A 1 106 ? 11.070 13.001 0.723 1.00 88.19 106 PHE A CA 1
ATOM 819 C C . PHE A 1 106 ? 11.116 11.940 1.835 1.00 88.19 106 PHE A C 1
ATOM 821 O O . PHE A 1 106 ? 10.172 11.788 2.604 1.00 88.19 106 PHE A O 1
ATOM 828 N N . GLY A 1 107 ? 12.202 11.166 1.902 1.00 90.44 107 GLY A N 1
ATOM 829 C CA . GLY A 1 107 ? 12.317 10.039 2.836 1.00 90.44 107 GLY A CA 1
ATOM 830 C C . GLY A 1 107 ? 11.445 8.827 2.487 1.00 90.44 107 GLY A C 1
ATOM 831 O O . GLY A 1 107 ? 11.450 7.845 3.226 1.00 90.44 107 GLY A O 1
ATOM 832 N N . ARG A 1 108 ? 10.717 8.846 1.366 1.00 95.25 108 ARG A N 1
ATOM 833 C CA . ARG A 1 108 ? 10.055 7.648 0.854 1.00 95.25 108 ARG A CA 1
ATOM 834 C C . ARG A 1 108 ? 11.094 6.693 0.291 1.00 95.25 108 ARG A C 1
ATOM 836 O O . ARG A 1 108 ? 11.962 7.096 -0.484 1.00 95.25 108 ARG A O 1
ATOM 843 N N . HIS A 1 109 ? 10.980 5.418 0.632 1.00 96.62 109 HIS A N 1
ATOM 844 C CA . HIS A 1 109 ? 11.779 4.382 0.001 1.00 96.62 109 HIS A CA 1
ATOM 845 C C . HIS A 1 109 ? 11.217 4.170 -1.404 1.00 96.62 109 HIS A C 1
ATOM 847 O O . HIS A 1 109 ? 10.289 3.390 -1.605 1.00 96.62 109 HIS A O 1
ATOM 853 N N . ASN A 1 110 ? 11.755 4.892 -2.392 1.00 96.19 110 ASN A N 1
ATOM 854 C CA . ASN A 1 110 ? 11.353 4.778 -3.799 1.00 96.19 110 ASN A CA 1
ATOM 855 C C . ASN A 1 110 ? 11.828 3.461 -4.444 1.00 96.19 110 ASN A C 1
ATOM 857 O O . ASN A 1 110 ? 12.044 3.396 -5.649 1.00 96.19 110 ASN A O 1
ATOM 861 N N . PHE A 1 111 ? 11.985 2.413 -3.649 1.00 97.38 111 PHE A N 1
ATOM 862 C CA . PHE A 1 111 ? 12.244 1.055 -4.073 1.00 97.38 111 PHE A CA 1
ATOM 863 C C . PHE A 1 111 ? 11.269 0.117 -3.367 1.00 97.38 111 PHE A C 1
ATOM 865 O O . PHE A 1 111 ? 10.696 0.448 -2.326 1.00 97.38 111 PHE A O 1
ATOM 872 N N . SER A 1 112 ? 11.064 -1.060 -3.936 1.00 98.56 112 SER A N 1
ATOM 873 C CA . SER A 1 112 ? 10.309 -2.131 -3.300 1.00 98.56 112 SER A CA 1
ATOM 874 C C . SER A 1 112 ? 10.679 -3.473 -3.935 1.00 98.56 112 SER A C 1
ATOM 876 O O . SER A 1 112 ? 11.644 -3.562 -4.692 1.00 98.56 112 SER A O 1
ATOM 878 N N . ALA A 1 113 ? 9.946 -4.529 -3.597 1.00 98.56 113 ALA A N 1
ATOM 879 C CA . ALA A 1 113 ? 10.184 -5.875 -4.102 1.00 98.56 113 ALA A CA 1
ATOM 880 C C . ALA A 1 113 ? 8.893 -6.699 -4.111 1.00 98.56 113 ALA A C 1
ATOM 882 O O . ALA A 1 113 ? 7.909 -6.346 -3.453 1.00 98.56 113 ALA A O 1
ATOM 883 N N . ALA A 1 114 ? 8.925 -7.853 -4.783 1.00 98.62 114 ALA A N 1
ATOM 884 C CA . ALA A 1 114 ? 7.803 -8.795 -4.839 1.00 98.62 114 ALA A CA 1
ATOM 885 C C . ALA A 1 114 ? 7.248 -9.186 -3.450 1.00 98.62 114 ALA A C 1
ATOM 887 O O . ALA A 1 114 ? 6.059 -9.455 -3.304 1.00 98.62 114 ALA A O 1
ATOM 888 N N . SER A 1 115 ? 8.085 -9.170 -2.407 1.00 98.50 115 SER A N 1
ATOM 889 C CA . SER A 1 115 ? 7.668 -9.465 -1.029 1.00 98.50 115 SER A CA 1
ATOM 890 C C . SE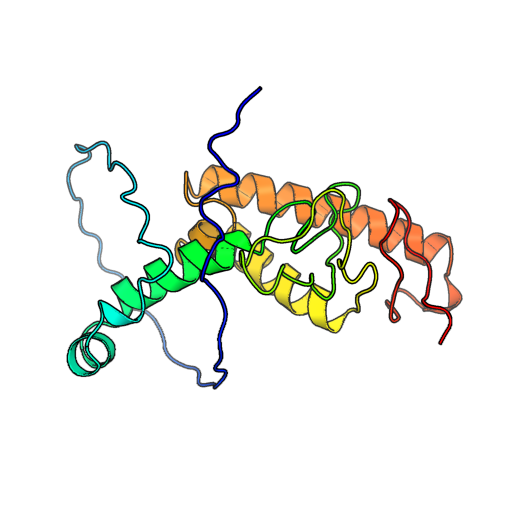R A 1 115 ? 6.726 -8.423 -0.414 1.00 98.50 115 SER A C 1
ATOM 892 O O . SER A 1 115 ? 5.961 -8.760 0.483 1.00 98.50 115 SER A O 1
ATOM 894 N N . LYS A 1 116 ? 6.761 -7.167 -0.868 1.00 98.56 116 LYS A N 1
ATOM 895 C CA . LYS A 1 116 ? 5.834 -6.106 -0.424 1.00 98.56 116 LYS A CA 1
ATOM 896 C C . LYS A 1 116 ? 4.578 -6.113 -1.278 1.00 98.56 116 LYS A C 1
ATOM 898 O O . LYS A 1 116 ? 3.468 -5.944 -0.778 1.00 98.56 116 LYS A O 1
ATOM 903 N N . GLU A 1 117 ? 4.766 -6.399 -2.561 1.00 98.69 117 GLU A N 1
ATOM 904 C CA . GLU A 1 117 ? 3.679 -6.581 -3.509 1.00 98.69 117 GLU A CA 1
ATOM 905 C C . GLU A 1 117 ? 2.748 -7.716 -3.087 1.00 98.69 117 GLU A C 1
ATOM 907 O O . GLU A 1 117 ? 1.536 -7.549 -3.167 1.00 98.69 117 GLU A O 1
ATOM 912 N N . SER A 1 118 ? 3.276 -8.827 -2.564 1.00 98.75 118 SER A N 1
ATOM 913 C CA . SER A 1 118 ? 2.444 -9.931 -2.075 1.00 98.75 118 SER A CA 1
ATOM 914 C C . SER A 1 118 ? 1.527 -9.507 -0.924 1.00 98.75 118 SER A C 1
ATOM 916 O O . SER A 1 118 ? 0.343 -9.835 -0.954 1.00 98.75 118 SER A O 1
ATOM 918 N N . LEU A 1 119 ? 2.019 -8.716 0.039 1.00 98.62 119 LEU A N 1
ATOM 919 C CA . LEU A 1 119 ? 1.199 -8.173 1.130 1.00 98.62 119 LEU A CA 1
ATOM 920 C C . LEU A 1 119 ? 0.081 -7.273 0.593 1.00 98.62 119 LEU A C 1
ATOM 922 O O . LEU A 1 119 ? -1.076 -7.400 1.000 1.00 98.62 119 LEU A O 1
ATOM 926 N N . HIS A 1 120 ? 0.413 -6.391 -0.351 1.00 98.62 120 HIS A N 1
ATOM 927 C CA . HIS A 1 120 ? -0.560 -5.484 -0.949 1.00 98.62 120 HIS A CA 1
ATOM 928 C C . HIS A 1 120 ? -1.609 -6.253 -1.769 1.00 98.62 120 HIS A C 1
ATOM 930 O O . HIS A 1 120 ? -2.803 -6.049 -1.576 1.00 98.62 120 HIS A O 1
ATOM 936 N N . VAL A 1 121 ? -1.192 -7.198 -2.616 1.00 98.81 121 VAL A N 1
ATOM 937 C CA . VAL A 1 121 ? -2.093 -8.041 -3.419 1.00 98.81 121 VAL A CA 1
ATOM 938 C C . VAL A 1 121 ? -3.006 -8.885 -2.529 1.00 98.81 121 VAL A C 1
ATOM 940 O O . VAL A 1 121 ? -4.201 -8.966 -2.804 1.00 98.81 121 VAL A O 1
ATOM 943 N N . MET A 1 122 ? -2.495 -9.463 -1.436 1.00 98.81 122 MET A N 1
ATOM 944 C CA . MET A 1 122 ? -3.315 -10.206 -0.471 1.00 98.81 122 MET A CA 1
ATOM 945 C C . MET A 1 122 ? -4.417 -9.331 0.135 1.00 98.81 122 MET A C 1
ATOM 947 O O . MET A 1 122 ? -5.566 -9.768 0.214 1.00 98.81 122 MET A O 1
ATOM 951 N N . LEU A 1 123 ? -4.096 -8.091 0.518 1.00 98.69 123 LEU A N 1
ATOM 952 C CA . LEU A 1 123 ? -5.086 -7.135 1.016 1.00 98.69 123 LEU A CA 1
ATOM 953 C C . LEU A 1 123 ? -6.139 -6.814 -0.054 1.00 98.69 123 LEU A C 1
ATOM 955 O O . LEU A 1 123 ? -7.336 -6.921 0.210 1.00 98.69 123 LEU A O 1
ATOM 959 N N . LEU A 1 124 ? -5.713 -6.446 -1.266 1.00 98.69 124 LEU A N 1
ATOM 960 C CA . LEU A 1 124 ? -6.625 -6.071 -2.352 1.00 98.69 124 LEU A CA 1
ATOM 961 C C . LEU A 1 124 ? -7.534 -7.236 -2.765 1.00 98.69 124 LEU A C 1
ATOM 963 O O . LEU A 1 124 ? -8.719 -7.025 -3.019 1.00 98.69 124 LEU A O 1
ATOM 967 N N . ALA A 1 125 ? -7.025 -8.469 -2.755 1.00 98.81 125 ALA A N 1
ATOM 968 C CA . ALA A 1 125 ? -7.821 -9.667 -3.002 1.00 98.81 125 ALA A CA 1
ATOM 969 C C . ALA A 1 125 ? -8.939 -9.840 -1.960 1.00 98.81 125 ALA A C 1
ATOM 971 O O . ALA A 1 125 ? -10.080 -10.114 -2.330 1.00 98.81 125 ALA A O 1
ATOM 972 N N . GLN A 1 126 ? -8.652 -9.614 -0.672 1.00 98.75 126 GLN A N 1
ATOM 973 C CA . GLN A 1 126 ? -9.670 -9.656 0.387 1.00 98.75 126 GLN A CA 1
ATOM 974 C C . GLN A 1 126 ? -10.730 -8.561 0.212 1.00 98.75 126 GLN A C 1
ATOM 976 O O . GLN A 1 126 ? -11.920 -8.810 0.416 1.00 98.75 126 GLN A O 1
ATOM 981 N N . VAL A 1 127 ? -10.325 -7.363 -0.222 1.00 98.56 127 VAL A N 1
ATOM 982 C CA . VAL A 1 127 ? -11.272 -6.287 -0.549 1.00 98.56 127 VAL A CA 1
ATOM 983 C C . VAL A 1 127 ? -12.196 -6.709 -1.689 1.00 98.56 127 VAL A C 1
ATOM 985 O O . VAL A 1 127 ? -13.415 -6.583 -1.566 1.00 98.56 127 VAL A O 1
ATOM 988 N N . LEU A 1 128 ? -11.641 -7.239 -2.781 1.00 98.50 128 LEU A N 1
ATOM 989 C CA . LEU A 1 128 ? -12.416 -7.702 -3.935 1.00 98.50 128 LEU A CA 1
ATOM 990 C C . LEU A 1 128 ? -13.366 -8.848 -3.563 1.00 98.50 128 LEU A C 1
ATOM 992 O O . LEU A 1 128 ? -14.519 -8.833 -3.993 1.00 98.50 128 LEU A O 1
ATOM 996 N N . ALA A 1 129 ? -12.938 -9.756 -2.683 1.00 98.38 129 ALA A N 1
ATOM 997 C CA . ALA A 1 129 ? -13.767 -10.822 -2.118 1.00 98.38 129 ALA A CA 1
ATOM 998 C C . ALA A 1 129 ? -14.881 -10.319 -1.173 1.00 98.38 129 ALA A C 1
ATOM 1000 O O . ALA A 1 129 ? -15.745 -11.097 -0.774 1.00 98.38 129 ALA A O 1
ATOM 1001 N N . GLY A 1 130 ? -14.895 -9.027 -0.828 1.00 97.38 130 GLY A N 1
ATOM 1002 C CA . GLY A 1 130 ? -15.951 -8.404 -0.031 1.00 97.38 130 GLY A CA 1
ATOM 1003 C C . GLY A 1 130 ? -15.720 -8.430 1.481 1.00 97.38 130 GLY A C 1
ATOM 1004 O O . GLY A 1 130 ? -16.680 -8.240 2.227 1.00 97.38 130 GLY A O 1
ATOM 1005 N N . SER A 1 131 ? -14.484 -8.633 1.957 1.00 97.75 131 SER A N 1
ATOM 1006 C CA . SER A 1 131 ? -14.167 -8.496 3.386 1.00 97.75 131 SER A CA 1
ATOM 1007 C C . SER A 1 131 ? -14.396 -7.055 3.854 1.00 97.75 131 SER A C 1
ATOM 1009 O O . SER A 1 131 ? -13.834 -6.104 3.300 1.00 97.75 131 SER A O 1
ATOM 1011 N N . LYS A 1 132 ? -15.203 -6.890 4.909 1.00 95.56 132 LYS A N 1
ATOM 1012 C CA . LYS A 1 132 ? -15.490 -5.583 5.521 1.00 95.56 132 LYS A CA 1
ATOM 1013 C C . LYS A 1 132 ? -14.260 -5.018 6.231 1.00 95.56 132 LYS A C 1
ATOM 1015 O O . LYS A 1 132 ? -14.013 -3.816 6.178 1.00 95.56 132 LYS A O 1
ATOM 1020 N N . GLU A 1 133 ? -13.474 -5.891 6.846 1.00 96.38 133 GLU A N 1
ATOM 1021 C CA . GLU A 1 133 ? -12.216 -5.583 7.521 1.00 96.38 133 GLU A CA 1
ATOM 1022 C C . GLU A 1 133 ? -11.189 -5.044 6.525 1.00 96.38 133 GLU A C 1
ATOM 1024 O O . GLU A 1 133 ? -10.647 -3.960 6.722 1.00 96.38 133 GLU A O 1
ATOM 1029 N N . ALA A 1 134 ? -10.981 -5.743 5.405 1.00 97.88 134 ALA A N 1
ATOM 1030 C CA . ALA A 1 134 ? -10.080 -5.277 4.355 1.00 97.88 134 ALA A CA 1
ATOM 1031 C C . ALA A 1 134 ? -10.587 -3.973 3.717 1.00 97.88 134 ALA A C 1
ATOM 1033 O O . ALA A 1 134 ? -9.807 -3.054 3.451 1.00 97.88 134 ALA A O 1
ATOM 1034 N N . ALA A 1 135 ? -11.904 -3.853 3.506 1.00 97.00 135 ALA A N 1
ATOM 1035 C CA . ALA A 1 135 ? -12.504 -2.632 2.979 1.00 97.00 135 ALA A CA 1
ATOM 1036 C C . ALA A 1 135 ? -12.246 -1.426 3.889 1.00 97.00 135 ALA A C 1
ATOM 1038 O O . ALA A 1 135 ? -11.994 -0.335 3.380 1.00 97.00 135 ALA A O 1
ATOM 1039 N N . ARG A 1 136 ? -12.241 -1.614 5.214 1.00 95.38 136 ARG A N 1
ATOM 1040 C CA . ARG A 1 136 ? -11.921 -0.554 6.176 1.00 95.38 136 ARG A CA 1
ATOM 1041 C C . ARG A 1 136 ? -10.503 -0.010 6.004 1.00 95.38 136 ARG A C 1
ATOM 1043 O O . ARG A 1 136 ? -10.326 1.199 6.126 1.00 95.38 136 ARG A O 1
ATOM 1050 N N . VAL A 1 137 ? -9.541 -0.870 5.661 1.00 96.75 137 VAL A N 1
ATOM 1051 C CA . VAL A 1 137 ? -8.152 -0.471 5.377 1.00 96.75 137 VAL A CA 1
ATOM 1052 C C . VAL A 1 137 ? -8.077 0.384 4.107 1.00 96.75 137 VAL A C 1
ATOM 1054 O O . VAL A 1 137 ? -7.460 1.441 4.102 1.00 96.75 137 VAL A O 1
ATOM 1057 N N . VAL A 1 138 ? -8.729 -0.030 3.016 1.00 95.94 138 VAL A N 1
ATOM 1058 C CA . VAL A 1 138 ? -8.597 0.652 1.708 1.00 95.94 138 VAL A CA 1
ATOM 1059 C C . VAL A 1 138 ? -9.521 1.870 1.565 1.00 95.94 138 VAL A C 1
ATOM 1061 O O . VAL A 1 138 ? -9.202 2.857 0.891 1.00 95.94 138 VAL A O 1
ATOM 1064 N N . SER A 1 139 ? -10.716 1.818 2.149 1.00 92.94 139 SER A N 1
ATOM 1065 C CA . SER A 1 139 ? -11.697 2.898 2.092 1.00 92.94 139 SER A CA 1
ATOM 1066 C C . SER A 1 139 ? -12.762 2.739 3.185 1.00 92.94 139 SER A C 1
ATOM 1068 O O . SER A 1 139 ? -13.775 2.077 2.945 1.00 92.94 139 SER A O 1
ATOM 1070 N N . PRO A 1 140 ? -12.638 3.435 4.333 1.00 85.06 140 PRO A N 1
ATOM 1071 C CA . P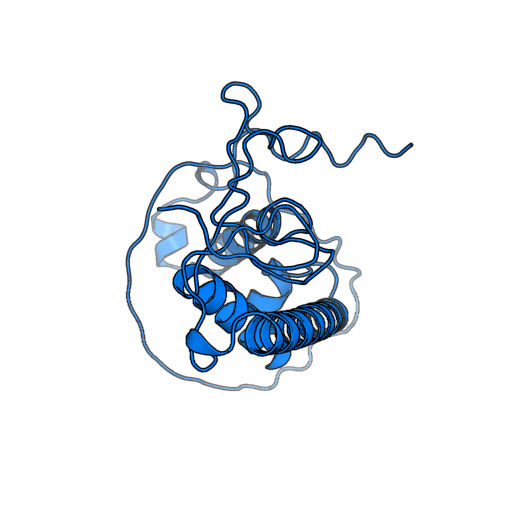RO A 1 140 ? -13.586 3.301 5.444 1.00 85.06 140 PRO A CA 1
ATOM 1072 C C . PRO A 1 140 ? -14.998 3.824 5.123 1.00 85.06 140 PRO A C 1
ATOM 1074 O O . PRO A 1 140 ? -15.919 3.603 5.896 1.00 85.06 140 PRO A O 1
ATOM 1077 N N . ILE A 1 141 ? -15.184 4.504 3.983 1.00 86.88 141 ILE A N 1
ATOM 1078 C CA . ILE A 1 141 ? -16.456 5.112 3.563 1.00 86.88 141 ILE A CA 1
ATOM 1079 C C . ILE A 1 141 ? -17.506 4.056 3.189 1.00 86.88 141 ILE A C 1
ATOM 1081 O O . ILE A 1 141 ? -18.663 4.169 3.578 1.00 86.88 141 ILE A O 1
ATOM 1085 N N . SER A 1 142 ? -17.142 3.072 2.360 1.00 91.19 142 SER A N 1
ATOM 1086 C CA . SER A 1 142 ? -18.051 1.998 1.940 1.00 91.19 142 SER A CA 1
ATOM 1087 C C . SER A 1 142 ? -17.308 0.860 1.243 1.00 91.19 142 SER A C 1
ATOM 1089 O O . SER A 1 142 ? -16.306 1.078 0.555 1.00 91.19 142 SER A O 1
ATOM 1091 N N . GLN A 1 143 ? -17.868 -0.347 1.343 1.00 94.38 143 GLN A N 1
ATOM 1092 C CA . GLN A 1 143 ? -17.341 -1.553 0.700 1.00 94.38 143 GLN A CA 1
ATOM 1093 C C . GLN A 1 143 ? -17.245 -1.415 -0.827 1.00 94.38 143 GLN A C 1
ATOM 1095 O O . GLN A 1 143 ? -16.219 -1.749 -1.411 1.00 94.38 143 GLN A O 1
ATOM 1100 N N . LYS A 1 144 ? -18.272 -0.852 -1.480 1.00 96.56 144 LYS A N 1
ATOM 1101 C CA . LYS A 1 144 ? -18.284 -0.660 -2.941 1.00 96.56 144 LYS A CA 1
ATOM 1102 C C . LYS A 1 144 ? -17.151 0.257 -3.413 1.00 96.56 144 LYS A C 1
ATOM 1104 O O . LYS A 1 144 ? -16.521 -0.014 -4.432 1.00 96.56 144 LYS A O 1
ATOM 1109 N N . MET A 1 145 ? -16.872 1.329 -2.668 1.00 96.06 145 MET A N 1
ATOM 1110 C CA . MET A 1 145 ? -15.753 2.225 -2.973 1.00 96.06 145 MET A CA 1
ATOM 1111 C C . MET A 1 145 ? -14.402 1.544 -2.748 1.00 96.06 145 MET A C 1
ATOM 1113 O O . MET A 1 145 ? -13.494 1.742 -3.552 1.00 96.06 145 MET A O 1
ATOM 1117 N N . ALA A 1 146 ? -14.269 0.728 -1.698 1.00 97.19 146 ALA A N 1
ATOM 1118 C CA . ALA A 1 146 ? -13.059 -0.057 -1.469 1.00 97.19 146 ALA A CA 1
ATOM 1119 C C . ALA A 1 146 ? -12.803 -1.041 -2.622 1.00 97.19 146 ALA A C 1
ATOM 1121 O O . ALA A 1 146 ? -11.703 -1.066 -3.164 1.00 97.19 146 ALA A O 1
ATOM 1122 N N . GLN A 1 147 ? -13.828 -1.783 -3.053 1.00 98.44 147 GLN A N 1
ATOM 1123 C CA . GLN A 1 147 ? -13.746 -2.721 -4.178 1.00 98.44 147 GLN A CA 1
ATOM 1124 C C . GLN A 1 147 ? -13.365 -2.032 -5.486 1.00 98.44 147 GLN A C 1
ATOM 1126 O O . GLN A 1 147 ? -12.476 -2.511 -6.186 1.00 98.44 147 GLN A O 1
ATOM 1131 N N . LYS A 1 148 ? -13.982 -0.882 -5.790 1.00 97.94 148 LYS A N 1
ATOM 1132 C CA . LYS A 1 148 ? -13.624 -0.087 -6.970 1.00 97.94 148 LYS A CA 1
ATOM 1133 C C . LYS A 1 148 ? -12.145 0.317 -6.945 1.00 97.94 148 LYS A C 1
ATOM 1135 O O . LYS A 1 148 ? -11.442 0.062 -7.915 1.00 97.94 148 LYS A O 1
ATOM 1140 N N . LYS A 1 149 ? -11.662 0.872 -5.827 1.00 97.62 149 LYS A N 1
ATOM 1141 C CA . LYS A 1 149 ? -10.245 1.240 -5.672 1.00 97.62 149 LYS A CA 1
ATOM 1142 C C . LYS A 1 149 ? -9.318 0.033 -5.808 1.00 97.62 149 LYS A C 1
ATOM 1144 O O . LYS A 1 149 ? -8.289 0.131 -6.461 1.00 97.62 149 LYS A O 1
ATOM 1149 N N . ALA A 1 150 ? -9.672 -1.098 -5.199 1.00 98.38 150 ALA A N 1
ATOM 1150 C CA . ALA A 1 150 ? -8.855 -2.303 -5.266 1.00 98.38 150 ALA A CA 1
ATOM 1151 C C . ALA A 1 150 ? -8.729 -2.833 -6.699 1.00 98.38 150 ALA A C 1
ATOM 1153 O O . ALA A 1 150 ? -7.631 -3.194 -7.114 1.00 98.38 150 ALA A O 1
ATOM 1154 N N . TYR A 1 151 ? -9.825 -2.815 -7.462 1.00 98.50 151 TYR A N 1
ATOM 1155 C CA . TYR A 1 151 ? -9.808 -3.150 -8.884 1.00 98.50 151 TYR A CA 1
ATOM 1156 C C . TYR A 1 151 ? -8.886 -2.208 -9.669 1.00 98.50 151 TYR A C 1
ATOM 1158 O O . TYR A 1 151 ? -7.995 -2.678 -10.368 1.00 98.50 151 TYR A O 1
ATOM 1166 N N . GLU A 1 152 ? -9.046 -0.891 -9.501 1.00 98.19 152 GLU A N 1
ATOM 1167 C CA . GLU A 1 152 ? -8.232 0.120 -10.194 1.00 98.19 152 GLU A CA 1
ATOM 1168 C C . GLU A 1 152 ? -6.730 -0.039 -9.896 1.00 98.19 152 GLU A C 1
ATOM 1170 O O . GLU A 1 152 ? -5.906 0.035 -10.805 1.00 98.19 152 GLU A O 1
ATOM 1175 N N . ILE A 1 153 ? -6.359 -0.315 -8.640 1.00 98.50 153 ILE A N 1
ATOM 1176 C CA . ILE A 1 153 ? -4.955 -0.534 -8.254 1.00 98.50 153 ILE A CA 1
ATOM 1177 C C . ILE A 1 153 ? -4.404 -1.826 -8.873 1.00 98.50 153 ILE A C 1
ATOM 1179 O O . ILE A 1 153 ? -3.277 -1.830 -9.370 1.00 98.50 153 ILE A O 1
ATOM 1183 N N . MET A 1 154 ? -5.168 -2.924 -8.847 1.00 98.69 154 MET A N 1
ATOM 1184 C CA . MET A 1 154 ? -4.740 -4.205 -9.427 1.00 98.69 154 MET A CA 1
ATOM 1185 C C . MET A 1 154 ? -4.572 -4.119 -10.950 1.00 98.69 154 MET A C 1
ATOM 1187 O O . MET A 1 154 ? -3.608 -4.667 -11.483 1.00 98.69 154 MET A O 1
ATOM 1191 N N . ASP A 1 155 ? -5.460 -3.398 -11.636 1.00 98.62 155 ASP A N 1
ATOM 1192 C CA . ASP A 1 155 ? -5.400 -3.159 -13.083 1.00 98.62 155 ASP A CA 1
ATOM 1193 C C . ASP A 1 155 ? -4.152 -2.348 -13.485 1.00 98.62 155 ASP A C 1
ATOM 1195 O O . ASP A 1 155 ? -3.379 -2.747 -14.365 1.00 98.62 155 ASP A O 1
ATOM 1199 N N . GLN A 1 156 ? -3.865 -1.262 -12.756 1.00 98.25 156 GLN A N 1
ATOM 1200 C CA . GLN A 1 156 ? -2.636 -0.479 -12.935 1.00 98.25 156 GLN A CA 1
ATOM 1201 C C . GLN A 1 156 ? -1.375 -1.304 -12.658 1.00 98.25 156 GLN A C 1
ATOM 1203 O O . GLN A 1 156 ? -0.397 -1.227 -13.408 1.00 98.25 156 GLN A O 1
ATOM 1208 N N . LYS A 1 157 ? -1.396 -2.118 -11.597 1.00 98.50 157 LYS A N 1
ATOM 1209 C CA . LYS A 1 157 ? -0.278 -2.987 -11.223 1.00 98.50 157 LYS A CA 1
ATOM 1210 C C . LYS A 1 157 ? 0.017 -4.007 -12.322 1.00 98.50 157 LYS A C 1
ATOM 1212 O O . LYS A 1 157 ? 1.171 -4.133 -12.724 1.00 98.50 157 LYS A O 1
ATOM 1217 N N . LEU A 1 158 ? -1.007 -4.674 -12.859 1.00 98.69 158 LEU A N 1
ATOM 1218 C CA . LEU A 1 158 ? -0.842 -5.624 -13.962 1.00 98.69 158 LEU A CA 1
ATOM 1219 C C . LEU A 1 158 ? -0.260 -4.941 -15.203 1.00 98.69 158 LEU A C 1
ATOM 1221 O O . LEU A 1 158 ? 0.709 -5.438 -15.775 1.00 98.69 158 LEU A O 1
ATOM 1225 N N . THR A 1 159 ? -0.790 -3.775 -15.575 1.00 98.56 159 THR A N 1
ATOM 1226 C CA . THR A 1 159 ? -0.259 -2.973 -16.690 1.00 98.56 159 THR A CA 1
ATOM 1227 C C . THR A 1 159 ? 1.228 -2.669 -16.496 1.00 98.56 159 THR A C 1
ATOM 1229 O O . THR A 1 159 ? 2.033 -2.807 -17.417 1.00 98.56 159 THR A O 1
ATOM 1232 N N . THR A 1 160 ? 1.620 -2.321 -15.271 1.00 98.69 160 THR A N 1
ATOM 1233 C CA . THR A 1 160 ? 3.012 -2.020 -14.926 1.00 98.69 160 THR A CA 1
ATOM 1234 C C . THR A 1 160 ? 3.911 -3.254 -14.975 1.00 98.69 160 THR A C 1
ATOM 1236 O O . THR A 1 160 ? 5.035 -3.167 -15.468 1.00 98.69 160 THR A O 1
ATOM 1239 N N . TYR A 1 161 ? 3.424 -4.412 -14.522 1.00 98.69 161 TYR A N 1
ATOM 1240 C CA . TYR A 1 161 ? 4.165 -5.678 -14.584 1.00 98.69 161 TYR A CA 1
ATOM 1241 C C . TYR A 1 161 ? 4.415 -6.097 -16.033 1.00 98.69 161 TYR A C 1
ATOM 1243 O O . TYR A 1 161 ? 5.530 -6.484 -16.378 1.00 98.69 161 TYR A O 1
ATOM 1251 N N . LEU A 1 162 ? 3.397 -5.985 -16.890 1.00 98.69 162 LEU A N 1
ATOM 1252 C CA . LEU A 1 162 ? 3.510 -6.311 -18.311 1.00 98.69 162 LEU A CA 1
ATOM 1253 C C . LEU A 1 162 ? 4.522 -5.396 -19.010 1.00 98.69 162 LEU A C 1
ATOM 1255 O O . LEU A 1 162 ? 5.400 -5.893 -19.711 1.00 98.69 162 LEU A O 1
ATOM 1259 N N . ALA A 1 163 ? 4.471 -4.087 -18.745 1.00 98.50 163 ALA A N 1
ATOM 1260 C CA . ALA A 1 163 ? 5.437 -3.132 -19.288 1.00 98.50 163 ALA A CA 1
ATOM 1261 C C . ALA A 1 163 ? 6.873 -3.391 -18.790 1.00 98.50 163 ALA A C 1
ATOM 1263 O O . ALA A 1 163 ? 7.833 -3.258 -19.553 1.00 98.50 163 ALA A O 1
ATOM 1264 N N . PHE A 1 164 ? 7.039 -3.781 -17.519 1.00 98.62 164 PHE A N 1
ATOM 1265 C CA . PHE A 1 164 ? 8.343 -4.177 -16.985 1.00 98.62 164 PHE A CA 1
ATOM 1266 C C . PHE A 1 164 ? 8.869 -5.432 -17.683 1.00 98.62 164 PHE A C 1
ATOM 1268 O O . PHE A 1 164 ? 10.022 -5.443 -18.102 1.00 98.62 164 PHE A O 1
ATOM 1275 N N . ASN A 1 165 ? 8.031 -6.455 -17.864 1.00 98.69 165 ASN A N 1
ATOM 1276 C CA . ASN A 1 165 ? 8.417 -7.692 -18.540 1.00 98.69 165 ASN A CA 1
ATOM 1277 C C . ASN A 1 165 ? 8.778 -7.468 -20.018 1.00 98.69 165 ASN A C 1
ATOM 1279 O O . ASN A 1 165 ? 9.724 -8.072 -20.509 1.00 98.69 165 ASN A O 1
ATOM 1283 N N . GLU A 1 166 ? 8.066 -6.583 -20.718 1.00 98.50 166 GLU A N 1
ATOM 1284 C CA . GLU A 1 166 ? 8.403 -6.195 -22.094 1.00 98.50 166 GLU A CA 1
ATOM 1285 C C . GLU A 1 166 ? 9.765 -5.487 -22.171 1.00 98.50 166 GLU A C 1
ATOM 1287 O O . GLU A 1 166 ? 10.563 -5.757 -23.065 1.00 98.50 166 GLU A O 1
ATOM 1292 N N . THR A 1 167 ? 10.059 -4.615 -21.202 1.00 98.38 167 THR A N 1
ATOM 1293 C CA . THR A 1 167 ? 11.316 -3.849 -21.159 1.00 98.38 167 THR A CA 1
ATOM 1294 C C . THR A 1 167 ? 12.501 -4.699 -20.682 1.00 98.38 167 THR A C 1
ATOM 1296 O O . THR A 1 167 ? 13.620 -4.529 -21.165 1.00 98.38 167 THR A O 1
ATOM 1299 N N . TYR A 1 168 ? 12.272 -5.620 -19.742 1.00 98.31 168 TYR A N 1
ATOM 1300 C CA . TYR A 1 168 ? 13.293 -6.450 -19.099 1.00 98.31 168 TYR A CA 1
ATOM 1301 C C . TYR A 1 168 ? 12.918 -7.947 -19.130 1.00 98.31 168 TYR A C 1
ATOM 1303 O O . TYR A 1 168 ? 12.767 -8.575 -18.076 1.00 98.31 168 TYR A O 1
ATOM 1311 N N . PRO A 1 169 ? 12.816 -8.570 -20.321 1.00 98.44 169 PRO A N 1
ATOM 1312 C CA . PRO A 1 169 ? 12.339 -9.950 -20.459 1.00 98.44 169 PRO A CA 1
ATOM 1313 C C . PRO A 1 169 ? 13.266 -10.988 -19.812 1.00 98.44 169 PRO A C 1
ATOM 1315 O O . PRO A 1 169 ? 12.837 -12.098 -19.508 1.00 98.44 169 PRO A O 1
ATOM 1318 N N . GLY A 1 170 ? 14.529 -10.630 -19.549 1.00 98.44 170 GLY A N 1
ATOM 1319 C CA . GLY A 1 170 ? 15.505 -11.497 -18.881 1.00 98.44 170 GLY A CA 1
ATOM 1320 C C . GLY A 1 170 ? 15.120 -11.912 -17.455 1.00 98.44 170 GLY A C 1
ATOM 1321 O O . GLY A 1 170 ? 15.642 -12.908 -16.964 1.00 98.44 170 GLY A O 1
ATOM 1322 N N . PHE A 1 171 ? 14.184 -11.207 -16.805 1.00 98.38 171 PHE A N 1
ATOM 1323 C CA . PHE A 1 171 ? 13.633 -11.622 -15.509 1.00 98.38 171 PHE A CA 1
ATOM 1324 C C . PHE A 1 171 ? 12.522 -12.681 -15.622 1.00 98.38 171 PHE A C 1
ATOM 1326 O O . PHE A 1 171 ? 12.056 -13.176 -14.599 1.00 98.38 171 PHE A O 1
ATOM 1333 N N . GLY A 1 172 ? 12.078 -13.039 -16.834 1.00 98.06 172 GLY A N 1
ATOM 1334 C CA . GLY A 1 172 ? 11.115 -14.124 -17.055 1.00 98.06 172 GLY A CA 1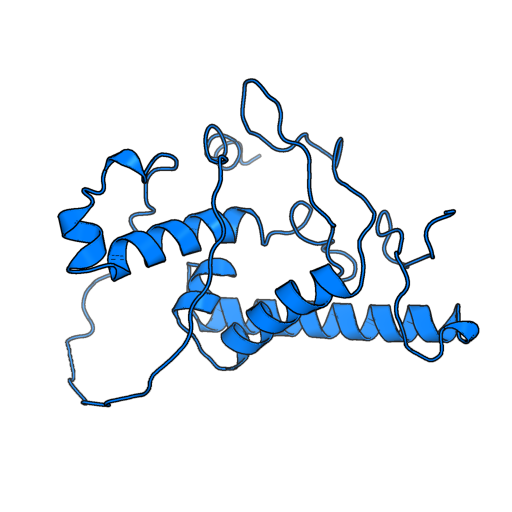
ATOM 1335 C C . GLY A 1 172 ? 9.760 -13.908 -16.372 1.00 98.06 172 GLY A C 1
ATOM 1336 O O . GLY A 1 172 ? 9.192 -14.849 -15.824 1.00 98.06 172 GLY A O 1
ATOM 1337 N N . GLY A 1 173 ? 9.262 -12.669 -16.345 1.00 97.00 173 GLY A N 1
ATOM 1338 C CA . GLY A 1 173 ? 8.017 -12.299 -15.661 1.00 97.00 173 GLY A CA 1
ATOM 1339 C C . GLY A 1 173 ? 8.130 -12.138 -14.140 1.00 97.00 173 GLY A C 1
ATOM 1340 O O . GLY A 1 173 ? 7.133 -11.820 -13.493 1.00 97.00 173 GLY A O 1
ATOM 1341 N N . LEU A 1 174 ? 9.315 -12.330 -13.555 1.00 98.31 174 LEU A N 1
ATOM 1342 C CA . LEU A 1 174 ? 9.573 -12.076 -12.137 1.00 98.31 174 LEU A CA 1
ATOM 1343 C C . LEU A 1 174 ? 9.956 -10.611 -11.896 1.00 98.31 174 LEU A C 1
ATOM 1345 O O . LEU A 1 174 ? 10.420 -9.910 -12.795 1.00 98.31 174 LEU A O 1
ATOM 1349 N N . LEU A 1 175 ? 9.797 -10.158 -10.651 1.00 98.50 175 LEU A N 1
ATOM 1350 C CA . LEU A 1 175 ? 10.224 -8.827 -10.222 1.00 98.50 175 LEU A CA 1
ATOM 1351 C C . LEU A 1 175 ? 11.464 -8.921 -9.323 1.00 98.50 175 LEU A C 1
ATOM 1353 O O . LEU A 1 175 ? 11.401 -9.603 -8.293 1.00 98.50 175 LEU A O 1
ATOM 1357 N N . PRO A 1 176 ? 12.563 -8.217 -9.650 1.00 98.25 176 PRO A N 1
ATOM 1358 C CA . PRO A 1 176 ? 13.666 -8.019 -8.717 1.00 98.25 176 PRO A CA 1
ATOM 1359 C C . PRO A 1 176 ? 13.262 -7.016 -7.620 1.00 98.25 176 PRO A C 1
ATOM 1361 O O . PRO A 1 176 ? 12.104 -6.595 -7.518 1.00 98.25 176 PRO A O 1
ATOM 1364 N N . TRP A 1 177 ? 14.229 -6.579 -6.815 1.00 98.44 177 TRP A N 1
ATOM 1365 C CA . TRP A 1 177 ? 14.096 -5.262 -6.197 1.00 98.44 177 TRP A CA 1
ATOM 1366 C C . TRP A 1 177 ? 14.054 -4.207 -7.306 1.00 98.44 177 TRP A C 1
ATOM 1368 O O . TRP A 1 177 ? 14.868 -4.224 -8.232 1.00 98.44 177 TRP A O 1
ATOM 1378 N N . TYR A 1 178 ? 13.061 -3.327 -7.249 1.00 98.44 178 TYR A N 1
ATOM 1379 C CA . TYR A 1 178 ? 12.792 -2.355 -8.303 1.00 98.44 178 TYR A CA 1
ATOM 1380 C C . TYR A 1 178 ? 12.748 -0.937 -7.748 1.00 98.44 178 TYR A C 1
ATOM 1382 O O . TYR A 1 178 ? 12.288 -0.703 -6.632 1.00 98.44 178 TYR A O 1
ATOM 1390 N N . ASN A 1 179 ? 13.187 0.021 -8.558 1.00 97.62 179 ASN A N 1
ATOM 1391 C CA . ASN A 1 179 ? 12.962 1.443 -8.365 1.00 97.62 179 ASN A CA 1
ATOM 1392 C C . ASN A 1 179 ? 11.541 1.802 -8.832 1.00 97.62 179 ASN A C 1
ATOM 1394 O O . ASN A 1 179 ? 11.103 1.416 -9.916 1.00 97.62 179 ASN A O 1
ATOM 1398 N N . ASN A 1 180 ? 10.833 2.552 -7.996 1.00 96.38 180 ASN A N 1
ATOM 1399 C CA . ASN A 1 180 ? 9.445 2.970 -8.160 1.00 96.38 180 ASN A CA 1
ATOM 1400 C C . ASN A 1 180 ? 9.283 4.503 -8.050 1.00 96.38 180 ASN A C 1
ATOM 1402 O O . ASN A 1 180 ? 8.244 5.019 -7.632 1.00 96.38 180 ASN A O 1
ATOM 1406 N N . THR A 1 181 ? 10.333 5.263 -8.372 1.00 91.81 181 THR A N 1
ATOM 1407 C CA . THR A 1 181 ? 10.295 6.738 -8.346 1.00 91.81 181 THR A CA 1
ATOM 1408 C C . THR A 1 181 ? 9.322 7.296 -9.388 1.00 91.81 181 THR A C 1
ATOM 1410 O O . THR A 1 181 ? 8.608 8.261 -9.116 1.00 91.81 181 THR A O 1
ATOM 1413 N N . PHE A 1 182 ? 9.278 6.680 -10.571 1.00 89.19 182 PHE A N 1
ATOM 1414 C CA . PHE A 1 182 ? 8.487 7.121 -11.722 1.00 89.19 182 PHE A CA 1
ATOM 1415 C C . PHE A 1 182 ? 7.420 6.085 -12.100 1.00 89.19 182 PHE A C 1
ATOM 1417 O O . PHE A 1 182 ? 7.260 5.069 -11.431 1.00 89.19 182 PHE A O 1
ATOM 1424 N N . ALA A 1 183 ? 6.673 6.344 -13.178 1.00 90.44 183 ALA A N 1
ATOM 1425 C CA . ALA A 1 183 ? 5.619 5.442 -13.641 1.00 90.44 183 ALA A CA 1
ATOM 1426 C C . ALA A 1 183 ? 6.159 4.074 -14.102 1.00 90.44 183 ALA A C 1
ATOM 1428 O O . ALA A 1 183 ? 5.545 3.050 -13.819 1.00 90.44 183 ALA A O 1
ATOM 1429 N N . ARG A 1 184 ? 7.315 4.040 -14.776 1.00 94.81 184 ARG A N 1
ATOM 1430 C CA . ARG A 1 184 ? 7.949 2.790 -15.220 1.00 94.81 184 ARG A CA 1
ATOM 1431 C C . ARG A 1 184 ? 8.923 2.273 -14.170 1.00 94.81 184 ARG A C 1
ATOM 1433 O O . ARG A 1 184 ? 9.696 3.049 -13.613 1.00 94.81 184 ARG A O 1
ATOM 1440 N N . LEU A 1 185 ? 8.890 0.964 -13.954 1.00 98.06 185 LEU A N 1
ATOM 1441 C CA . LEU A 1 185 ? 9.829 0.276 -13.080 1.00 98.06 185 LEU A CA 1
ATOM 1442 C C . LEU A 1 185 ? 11.183 0.107 -13.763 1.00 98.06 185 LEU A C 1
ATOM 1444 O O . LEU A 1 185 ? 11.252 -0.165 -14.961 1.00 98.06 185 LEU A O 1
ATOM 1448 N N . THR A 1 186 ? 12.244 0.183 -12.972 1.00 98.12 186 THR A N 1
ATOM 1449 C CA . THR A 1 186 ? 13.585 -0.277 -13.348 1.00 98.12 186 THR A CA 1
ATOM 1450 C C . THR A 1 186 ? 14.124 -1.151 -12.219 1.00 98.12 186 THR A C 1
ATOM 1452 O O . THR A 1 186 ? 13.712 -0.957 -11.075 1.00 98.12 186 THR A O 1
ATOM 1455 N N . PRO A 1 187 ? 15.048 -2.089 -12.467 1.00 98.19 187 PRO A N 1
ATOM 1456 C CA . PRO A 1 187 ? 15.780 -2.738 -11.380 1.00 98.19 187 PRO A CA 1
ATOM 1457 C C . PRO A 1 187 ? 16.511 -1.702 -10.506 1.00 98.19 187 PRO A C 1
ATOM 1459 O O . PRO A 1 187 ? 16.832 -0.604 -10.979 1.00 98.19 187 PRO A O 1
ATOM 1462 N N . THR A 1 188 ? 16.755 -2.022 -9.234 1.00 97.38 188 THR A N 1
ATOM 1463 C CA . THR A 1 188 ? 17.729 -1.274 -8.417 1.00 97.38 188 THR A CA 1
ATOM 1464 C C . THR A 1 188 ? 19.160 -1.570 -8.891 1.00 97.38 188 THR A C 1
ATOM 1466 O O . THR A 1 188 ? 19.375 -2.470 -9.700 1.00 97.38 188 THR A O 1
ATOM 1469 N N . THR A 1 189 ? 20.137 -0.774 -8.451 1.00 94.75 189 THR A N 1
ATOM 1470 C CA . THR A 1 189 ? 21.536 -0.839 -8.924 1.00 94.75 189 THR A CA 1
ATOM 1471 C C . THR A 1 189 ? 22.449 -1.758 -8.106 1.00 94.75 189 THR A C 1
ATOM 1473 O O . THR A 1 189 ? 23.654 -1.722 -8.334 1.00 94.75 189 THR A O 1
ATOM 1476 N N . ASP A 1 190 ? 21.903 -2.487 -7.130 1.00 82.31 190 ASP A N 1
ATOM 1477 C CA . ASP A 1 190 ? 22.676 -3.339 -6.209 1.00 82.31 190 ASP A CA 1
ATOM 1478 C C . ASP A 1 190 ? 23.348 -4.535 -6.902 1.00 82.31 190 ASP A C 1
ATOM 1480 O O . ASP A 1 190 ? 22.749 -5.092 -7.854 1.00 82.31 190 ASP A O 1
#

pLDDT: mean 83.23, std 24.73, range [27.53, 98.81]

Organism: Pseudocercospora fijiensis (strain CIRAD86) (NCBI:txid383855)

Sequence (190 aa):
MNTGENQAIMHCNQVIMLRFAWLLMIATSGRANEGSRERLNNPPCRFGPTYKEGDIIRIPSPLIQDVLFWDGQFVRPGIGYNHANGMSYDGTLLNQTTGIAPAHGFGRHNFSAASKESLHVMLLAQVLAGSKEAARVVSPISQKMAQKKAYEIMDQKLTTYLAFNETYPGFGGLLPWYNNTFARLTPTTD

Secondary structure (DSSP, 8-state):
---SSTTTTTT------------------------------PPPTT-GGGS-HHHHHH--HHHHHHHHHHHTTTSSBTTTB-TTT-PBPS-B---TTT-PPPGGGTTB--EE-HHHHHHHHHHHHHHHTT-HHHHHHH-TT-HHHHHHHHHHHHHHHHHHHHHHHHH-GGGTT---SEE-SSSS-EE---

Radius of gyration: 18.9 Å; chains: 1; bounding box: 56×46×52 Å

InterPro domains:
  IPR058773 Endo-beta-1,2-glucanase SGL [PF26157] (87-190)

Foldseek 3Di:
DDPPPQQQQFDADDDDDDDDDDDDDDDDDDDDDPDDPPPPPQARSPCVVVDDPVCCVVPVVVVLLNVLLSLLVQVDDLAQAPPLQLGGWPGADADPRGSGGDPPNVRTRQKDFVVSVVVLLVLLVCLLVQDLSSLSSNPVPDSVVSNVVSVVSVVSNVVQLVQQCVVCVVCVSHIDTWGRPDNHIDHDPD